Protein AF-A0A6B9FD81-F1 (afdb_monomer_lite)

Organism: NCBI:txid1816183

Foldseek 3Di:
DDDPPPPDPVVVCVVCVPCPCPVVVVVVVQVVCVVVVQWAQPDPVRDIDGDDPCLPPVCVPPVPPDPPDPLPPLPDDDDQADDPPPDDPSRVVVLVVVLFVVLCVQLVLAAQQPRDWDADPVGHTQWTWAFLQHVVNRGDSHLLRIGTHHPVVNVCLVQLQWAAAQQQAIDGDPDVVDPCRVVSVVRGRPHTSGGPDPSSHNHNVSRVVSCVVSVD

Structure (mmCIF, N/CA/C/O backbone):
data_AF-A0A6B9FD81-F1
#
_entry.id   AF-A0A6B9FD81-F1
#
loop_
_atom_site.group_PDB
_atom_site.id
_atom_site.type_symbol
_atom_site.label_atom_id
_atom_site.label_alt_id
_atom_site.label_comp_id
_atom_site.label_asym_id
_atom_site.label_entity_id
_atom_site.label_seq_id
_atom_site.pdbx_PDB_ins_code
_atom_site.Cartn_x
_atom_site.Cartn_y
_atom_site.Cartn_z
_atom_site.occupancy
_atom_site.B_iso_or_equiv
_atom_site.auth_seq_id
_atom_site.auth_comp_id
_atom_site.auth_asym_id
_atom_site.auth_atom_id
_atom_site.pdbx_PDB_model_num
ATOM 1 N N . MET A 1 1 ? -3.074 34.957 8.161 1.00 33.97 1 MET A N 1
ATOM 2 C CA . MET A 1 1 ? -4.326 35.666 7.815 1.00 33.97 1 MET A CA 1
ATOM 3 C C . MET A 1 1 ? -5.159 34.705 7.006 1.00 33.97 1 MET A C 1
ATOM 5 O O . MET A 1 1 ? -4.893 34.501 5.831 1.00 33.97 1 MET A O 1
ATOM 9 N N . GLU A 1 2 ? -6.051 34.024 7.704 1.00 31.08 2 GLU A N 1
ATOM 10 C CA . GLU A 1 2 ? -6.829 32.898 7.212 1.00 31.08 2 GLU A CA 1
ATOM 11 C C . GLU A 1 2 ? -8.032 33.420 6.421 1.00 31.08 2 GLU A C 1
ATOM 13 O O . GLU A 1 2 ? -8.792 34.263 6.900 1.00 31.08 2 GLU A O 1
ATOM 18 N N . ALA A 1 3 ? -8.160 32.979 5.172 1.00 29.36 3 ALA A N 1
ATOM 19 C CA . ALA A 1 3 ? -9.265 33.347 4.306 1.00 29.36 3 ALA A CA 1
ATOM 20 C C . ALA A 1 3 ? -10.496 32.521 4.696 1.00 29.36 3 ALA A C 1
ATOM 22 O O . ALA A 1 3 ? -10.727 31.440 4.159 1.00 29.36 3 ALA A O 1
ATOM 23 N N . ALA A 1 4 ? -11.304 33.042 5.620 1.00 32.88 4 ALA A N 1
ATOM 24 C CA . ALA A 1 4 ? -12.666 32.566 5.807 1.00 32.88 4 ALA A CA 1
ATOM 25 C C . ALA A 1 4 ? -13.412 32.756 4.478 1.00 32.88 4 ALA A C 1
ATOM 27 O O . ALA A 1 4 ? -13.691 33.884 4.058 1.00 32.88 4 ALA A O 1
ATOM 28 N N . ALA A 1 5 ? -13.696 31.655 3.780 1.00 37.19 5 ALA A N 1
ATOM 29 C CA . ALA A 1 5 ? -14.548 31.658 2.604 1.00 37.19 5 ALA A CA 1
ATOM 30 C C . ALA A 1 5 ? -15.961 32.055 3.049 1.00 37.19 5 ALA A C 1
ATOM 32 O O . ALA A 1 5 ? -16.783 31.216 3.407 1.00 37.19 5 ALA A O 1
ATOM 33 N N . ALA A 1 6 ? -16.219 33.363 3.071 1.00 37.75 6 ALA A N 1
ATOM 34 C CA . ALA A 1 6 ? -17.508 33.929 3.407 1.00 37.75 6 ALA A CA 1
ATOM 35 C C . ALA A 1 6 ? -18.551 33.356 2.445 1.00 37.75 6 ALA A C 1
ATOM 37 O O . ALA A 1 6 ? -18.602 33.696 1.256 1.00 37.75 6 ALA A O 1
ATOM 38 N N . PHE A 1 7 ? -19.377 32.460 2.974 1.00 47.56 7 PHE A N 1
ATOM 39 C CA . PHE A 1 7 ? -20.537 31.876 2.323 1.00 47.56 7 PHE A CA 1
ATOM 40 C C . PHE A 1 7 ? -21.593 32.981 2.166 1.00 47.56 7 PHE A C 1
ATOM 42 O O . PHE A 1 7 ? -22.568 33.064 2.903 1.00 47.56 7 PHE A O 1
ATOM 49 N N . SER A 1 8 ? -21.335 33.939 1.270 1.00 50.66 8 SER A N 1
ATOM 50 C CA . SER A 1 8 ? -22.167 35.130 1.142 1.00 50.66 8 SER A CA 1
ATOM 51 C C . SER A 1 8 ? -23.509 34.744 0.540 1.00 50.66 8 SER A C 1
ATOM 53 O O . SER A 1 8 ? -23.607 34.311 -0.609 1.00 50.66 8 SER A O 1
ATOM 55 N N . GLU A 1 9 ? -24.550 34.962 1.329 1.00 51.44 9 GLU A N 1
ATOM 56 C CA . GLU A 1 9 ? -25.963 34.743 1.040 1.00 51.44 9 GLU A CA 1
ATOM 57 C C . GLU A 1 9 ? -26.404 35.278 -0.341 1.00 51.44 9 GLU A C 1
ATOM 59 O O . GLU A 1 9 ? -27.219 34.661 -1.034 1.00 51.44 9 GLU A O 1
ATOM 64 N N . LYS A 1 10 ? -25.782 36.376 -0.792 1.00 51.56 10 LYS A N 1
ATOM 65 C CA . LYS A 1 10 ? -25.997 36.988 -2.113 1.00 51.56 10 LYS A CA 1
ATOM 66 C C . LYS A 1 10 ? -25.519 36.120 -3.281 1.00 51.56 10 LYS A C 1
ATOM 68 O O . LYS A 1 10 ? -26.128 36.161 -4.345 1.00 51.56 10 LYS A O 1
ATOM 73 N N . ARG A 1 11 ? -24.451 35.337 -3.100 1.00 57.50 11 ARG A N 1
ATOM 74 C CA . ARG A 1 11 ? -23.826 34.510 -4.151 1.00 57.50 11 ARG A CA 1
ATOM 75 C C . ARG A 1 11 ? -24.624 33.237 -4.445 1.00 57.50 11 ARG A C 1
ATOM 77 O O . ARG A 1 11 ? -24.591 32.744 -5.566 1.00 57.50 11 ARG A O 1
ATOM 84 N N . LEU A 1 12 ? -25.335 32.703 -3.452 1.00 53.47 12 LEU A N 1
ATOM 85 C CA . LEU A 1 12 ? -26.183 31.515 -3.617 1.00 53.47 12 LEU A CA 1
ATOM 86 C C . LEU A 1 12 ? -27.551 31.865 -4.195 1.00 53.47 12 LEU A C 1
ATOM 88 O O . LEU A 1 12 ? -28.017 31.168 -5.090 1.00 53.47 12 LEU A O 1
ATOM 92 N N . ALA A 1 13 ? -28.143 32.978 -3.750 1.00 55.94 13 ALA A N 1
ATOM 93 C CA . ALA A 1 13 ? -29.398 33.479 -4.306 1.00 55.94 13 ALA A CA 1
ATOM 94 C C . ALA A 1 13 ? -29.260 33.883 -5.785 1.00 55.94 13 ALA A C 1
ATOM 96 O O . ALA A 1 13 ? -30.177 33.665 -6.567 1.00 55.94 13 ALA A O 1
ATOM 97 N N . SER A 1 14 ? -28.101 34.418 -6.197 1.00 58.47 14 SER A N 1
ATOM 98 C CA . SER A 1 14 ? -27.855 34.757 -7.604 1.00 58.47 14 SER A CA 1
ATOM 99 C C . SER A 1 14 ? -27.603 33.537 -8.493 1.00 58.47 14 SER A C 1
ATOM 101 O O . SER A 1 14 ? -27.945 33.563 -9.671 1.00 58.47 14 SER A O 1
ATOM 103 N N . LYS A 1 15 ? -26.998 32.475 -7.947 1.00 56.38 15 LYS A N 1
ATOM 104 C CA . LYS A 1 15 ? -26.640 31.270 -8.707 1.00 56.38 15 LYS A CA 1
ATOM 105 C C . LYS A 1 15 ? -27.805 30.279 -8.833 1.00 56.38 15 LYS A C 1
ATOM 107 O O . LYS A 1 15 ? -27.831 29.521 -9.796 1.00 56.38 15 LYS A O 1
ATOM 112 N N . PHE A 1 16 ? -28.762 30.306 -7.901 1.00 57.94 16 PHE A N 1
ATOM 113 C CA . PHE A 1 16 ? -29.932 29.418 -7.885 1.00 57.94 16 PHE A CA 1
ATOM 114 C C . PHE A 1 16 ? -31.217 30.178 -7.491 1.00 57.94 16 PHE A C 1
ATOM 116 O O . PHE A 1 16 ? -31.756 29.954 -6.407 1.00 57.94 16 PHE A O 1
ATOM 123 N N . PRO A 1 17 ? -31.707 31.086 -8.355 1.00 56.19 17 PRO A N 1
ATOM 124 C CA . PRO A 1 17 ? -32.789 32.023 -8.031 1.00 56.19 17 PRO A CA 1
ATOM 125 C C . PRO A 1 17 ? -34.166 31.371 -7.829 1.00 56.19 17 PRO A C 1
ATOM 127 O O . PRO A 1 17 ? -35.028 31.971 -7.200 1.00 56.19 17 PRO A O 1
ATOM 130 N N . GLU A 1 18 ? -34.379 30.151 -8.328 1.00 52.94 18 GLU A N 1
ATOM 131 C CA . GLU A 1 18 ? -35.649 29.414 -8.195 1.00 52.94 18 GLU A CA 1
ATOM 132 C C . GLU A 1 18 ? -35.707 28.523 -6.944 1.00 52.94 18 GLU A C 1
ATOM 134 O O . GLU A 1 18 ? -36.723 27.890 -6.663 1.00 52.94 18 GLU A O 1
ATOM 139 N N . ASN A 1 19 ? -34.611 28.432 -6.186 1.00 56.69 19 ASN A N 1
ATOM 140 C CA . ASN A 1 19 ? -34.482 27.456 -5.111 1.00 56.69 19 ASN A CA 1
ATOM 141 C C . ASN A 1 19 ? -34.726 28.083 -3.731 1.00 56.69 19 ASN A C 1
ATOM 143 O O . ASN A 1 19 ? -33.847 28.108 -2.866 1.00 56.69 19 ASN A O 1
ATOM 147 N N . ASP A 1 20 ? -35.956 28.554 -3.515 1.00 55.19 20 ASP A N 1
ATOM 148 C CA . ASP A 1 20 ? -36.413 29.165 -2.254 1.00 55.19 20 ASP A CA 1
ATOM 149 C C . ASP A 1 20 ? -36.480 28.162 -1.078 1.00 55.19 20 ASP A C 1
ATOM 151 O O . ASP A 1 20 ? -36.684 28.521 0.084 1.00 55.19 20 ASP A O 1
ATOM 155 N N . HIS A 1 21 ? -36.277 26.869 -1.355 1.00 59.22 21 HIS A N 1
ATOM 156 C CA . HIS A 1 21 ? -36.471 25.786 -0.393 1.00 59.22 21 HIS A CA 1
ATOM 157 C C . HIS A 1 21 ? -35.185 25.246 0.238 1.00 59.22 21 HIS A C 1
ATOM 159 O O . HIS A 1 21 ? -35.275 24.536 1.242 1.00 59.22 21 HIS A O 1
ATOM 165 N N . VAL A 1 22 ? -33.992 25.571 -0.281 1.00 56.09 22 VAL A N 1
ATOM 166 C CA . VAL A 1 22 ? -32.730 25.061 0.301 1.00 56.09 22 VAL A CA 1
ATOM 167 C C . VAL A 1 22 ? -32.547 25.577 1.718 1.00 56.09 22 VAL A C 1
ATOM 169 O O . VAL A 1 22 ? -32.280 24.795 2.625 1.00 56.09 22 VAL A O 1
ATOM 172 N N . ARG A 1 23 ? -32.754 26.882 1.936 1.00 58.31 23 ARG A N 1
ATOM 173 C CA . ARG A 1 23 ? -32.640 27.476 3.276 1.00 58.31 23 ARG A CA 1
ATOM 174 C C . ARG A 1 23 ? -33.671 26.904 4.231 1.00 58.31 23 ARG A C 1
ATOM 176 O O . ARG A 1 23 ? -33.323 26.576 5.358 1.00 58.31 23 ARG A O 1
ATOM 183 N N . ALA A 1 24 ? -34.914 26.747 3.777 1.00 59.09 24 ALA A N 1
ATOM 184 C CA . ALA A 1 24 ? -35.975 26.166 4.589 1.00 59.09 24 ALA A CA 1
ATOM 185 C C . ALA A 1 24 ? -35.644 24.722 4.994 1.00 59.09 24 ALA A C 1
ATOM 187 O O . ALA A 1 24 ? -35.786 24.377 6.164 1.00 59.09 24 ALA A O 1
ATOM 188 N N . LYS A 1 25 ? -35.130 23.904 4.065 1.00 62.78 25 LYS A N 1
ATOM 189 C CA . LYS A 1 25 ? -34.714 22.523 4.346 1.00 62.78 25 LYS A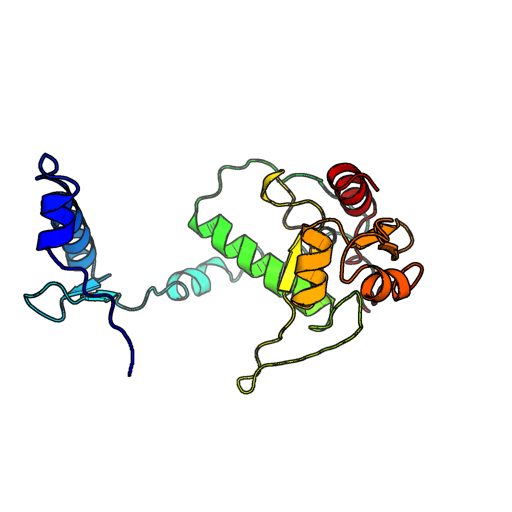 CA 1
ATOM 190 C C . LYS A 1 25 ? -33.502 22.452 5.267 1.00 62.78 25 LYS A C 1
ATOM 192 O O . LYS A 1 25 ? -33.553 21.712 6.238 1.00 62.78 25 LYS A O 1
ATOM 197 N N . ILE A 1 26 ? -32.450 23.234 5.014 1.00 69.31 26 ILE A N 1
ATOM 198 C CA . ILE A 1 26 ? -31.264 23.274 5.886 1.00 69.31 26 ILE A CA 1
ATOM 199 C C . ILE A 1 26 ? -31.670 23.713 7.294 1.00 69.31 26 ILE A C 1
ATOM 201 O O . ILE A 1 26 ? -31.313 23.056 8.266 1.00 69.31 26 ILE A O 1
ATOM 205 N N . ARG A 1 27 ? -32.490 24.764 7.413 1.00 68.00 27 ARG A N 1
ATOM 206 C CA . ARG A 1 27 ? -33.000 25.243 8.702 1.00 68.00 27 ARG A CA 1
ATOM 207 C C . ARG A 1 27 ? -33.846 24.186 9.406 1.00 68.00 27 ARG A C 1
ATOM 209 O O . ARG A 1 27 ? -33.678 23.980 10.599 1.00 68.00 27 ARG A O 1
ATOM 216 N N . GLN A 1 28 ? -34.720 23.497 8.674 1.00 67.00 28 GLN A N 1
ATOM 217 C CA . GLN A 1 28 ? -35.546 22.423 9.220 1.00 67.00 28 GLN A CA 1
ATOM 218 C C . GLN A 1 28 ? -34.696 21.239 9.700 1.00 67.00 28 GLN A C 1
ATOM 220 O O . GLN A 1 28 ? -34.978 20.681 10.757 1.00 67.00 28 GLN A O 1
ATOM 225 N N . THR A 1 29 ? -33.652 20.869 8.958 1.00 70.38 29 THR A N 1
ATOM 226 C CA . THR A 1 29 ? -32.723 19.804 9.351 1.00 70.38 29 THR A CA 1
ATOM 227 C C . THR A 1 29 ? -31.926 20.198 10.588 1.00 70.38 29 THR A C 1
ATOM 229 O O . THR A 1 29 ? -31.933 19.449 11.557 1.00 70.38 29 THR A O 1
ATOM 232 N N . LEU A 1 30 ? -31.313 21.385 10.611 1.00 73.94 30 LEU A N 1
ATOM 233 C CA . LEU A 1 30 ? -30.551 21.856 11.772 1.00 73.94 30 LEU A CA 1
ATOM 234 C C . LEU A 1 30 ? -31.440 22.011 13.018 1.00 73.94 30 LEU A C 1
ATOM 236 O O . LEU A 1 30 ? -31.007 21.693 14.119 1.00 73.94 30 LEU A O 1
ATOM 240 N N . GLN A 1 31 ? -32.703 22.423 12.852 1.00 70.56 31 GLN A N 1
ATOM 241 C CA . GLN A 1 31 ? -33.665 22.473 13.955 1.00 70.56 31 GLN A CA 1
ATOM 242 C C . GLN A 1 31 ? -33.956 21.074 14.517 1.00 70.56 31 GLN A C 1
ATOM 244 O O . GLN A 1 31 ? -33.932 20.902 15.728 1.00 70.56 31 GLN A 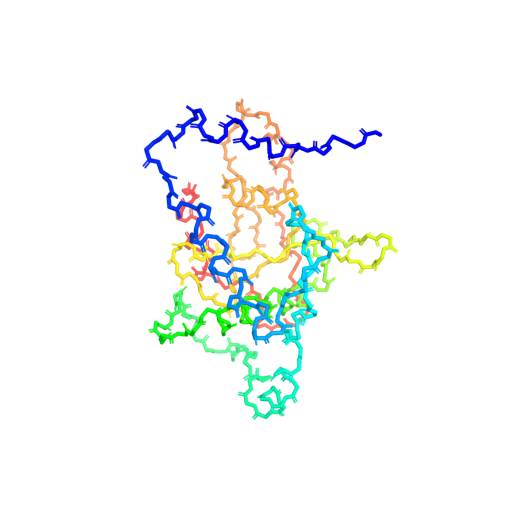O 1
ATOM 249 N N . ARG A 1 32 ? -34.152 20.062 13.659 1.00 74.19 32 ARG A N 1
ATOM 250 C CA . ARG A 1 32 ? -34.335 18.669 14.110 1.00 74.19 32 ARG A CA 1
ATOM 251 C C . ARG A 1 32 ? -33.109 18.123 14.840 1.00 74.19 32 ARG A C 1
ATOM 253 O O . ARG A 1 32 ? -33.276 17.384 15.801 1.00 74.19 32 ARG A O 1
ATOM 260 N N . LEU A 1 33 ? -31.903 18.461 14.382 1.00 76.38 33 LEU A N 1
ATOM 261 C CA . LEU A 1 33 ? -30.657 18.049 15.040 1.00 76.38 33 LEU A CA 1
ATOM 262 C C . LEU A 1 33 ? -30.507 18.714 16.414 1.00 76.38 33 LEU A C 1
ATOM 264 O O . LEU A 1 33 ? -30.135 18.055 17.379 1.00 76.38 33 LEU A O 1
ATOM 268 N N . ARG A 1 34 ? -30.895 19.988 16.535 1.00 76.38 34 ARG A N 1
ATOM 269 C CA . ARG A 1 34 ? -30.944 20.697 17.819 1.00 76.38 34 ARG A CA 1
ATOM 270 C C . ARG A 1 34 ? -31.976 20.110 18.776 1.00 76.38 34 ARG A C 1
ATOM 272 O O . ARG A 1 34 ? -31.678 19.923 19.949 1.00 76.38 34 ARG A O 1
ATOM 279 N N . ASP A 1 35 ? -33.174 19.790 18.289 1.00 74.50 35 ASP A N 1
ATOM 280 C CA . ASP A 1 35 ? -34.223 19.171 19.111 1.00 74.50 35 ASP A CA 1
ATOM 281 C C . ASP A 1 35 ? -33.789 17.781 19.630 1.00 74.50 35 ASP A C 1
ATOM 283 O O . ASP A 1 35 ? -34.251 17.339 20.679 1.00 74.50 35 ASP A O 1
ATOM 287 N N . ARG A 1 36 ? -32.869 17.116 18.914 1.00 73.12 36 ARG A N 1
ATOM 288 C CA . ARG A 1 36 ? -32.205 15.862 19.310 1.00 73.12 36 ARG A CA 1
ATOM 289 C C . ARG A 1 36 ? -30.954 16.065 20.178 1.00 73.12 36 ARG A C 1
ATOM 291 O O . ARG A 1 36 ? -30.373 15.081 20.614 1.00 73.12 36 ARG A O 1
ATOM 298 N N . GLY A 1 37 ? -30.542 17.308 20.439 1.00 74.31 37 GLY A N 1
ATOM 299 C CA . GLY A 1 37 ? -29.363 17.642 21.247 1.00 74.31 37 GLY A CA 1
ATOM 300 C C . GLY A 1 37 ? -28.011 17.466 20.544 1.00 74.31 37 GLY A C 1
ATOM 301 O O . GLY A 1 37 ? -26.979 17.683 21.169 1.00 74.31 37 GLY A O 1
ATOM 302 N N . GLU A 1 38 ? -28.000 17.121 19.255 1.00 74.12 38 GLU A N 1
ATOM 303 C CA . GLU A 1 38 ? -26.784 16.833 18.471 1.00 74.12 38 GLU A CA 1
ATOM 304 C C . GLU A 1 38 ? -26.068 18.107 18.002 1.00 74.12 38 GLU A C 1
ATOM 306 O O . GLU A 1 38 ? -24.901 18.086 17.618 1.00 74.12 38 GLU A O 1
ATOM 311 N N . VAL A 1 39 ? -26.774 19.239 18.001 1.00 76.94 39 VAL A N 1
ATOM 312 C CA . VAL A 1 39 ? -26.242 20.526 17.557 1.00 76.94 39 VAL A CA 1
ATOM 313 C C . VAL A 1 39 ? -26.745 21.649 18.459 1.00 76.94 39 VAL A C 1
ATOM 315 O O . VAL A 1 39 ? -27.951 21.821 18.632 1.00 76.94 39 VAL A O 1
ATOM 318 N N . ASP A 1 40 ? -25.828 22.482 18.939 1.00 76.62 40 ASP A N 1
ATOM 319 C CA . ASP A 1 40 ? -26.118 23.741 19.616 1.00 76.62 40 ASP A CA 1
ATOM 320 C C . ASP A 1 40 ? -25.961 24.919 18.657 1.00 76.62 40 ASP A C 1
ATOM 322 O O . ASP A 1 40 ? -24.928 25.087 18.013 1.00 76.62 40 ASP A O 1
ATOM 326 N N . PHE A 1 41 ? -26.953 25.804 18.595 1.00 76.69 41 PHE A N 1
ATOM 327 C CA . PHE A 1 41 ? -26.791 27.079 17.897 1.00 76.69 41 PHE A CA 1
ATOM 328 C C . PHE A 1 41 ? -26.041 28.063 18.790 1.00 76.69 41 PHE A C 1
ATOM 330 O O . PHE A 1 41 ? -26.488 28.375 19.893 1.00 76.69 41 PHE A O 1
ATOM 337 N N . LEU A 1 42 ? -24.907 28.549 18.295 1.00 73.50 42 LEU A N 1
ATOM 338 C CA . LEU A 1 42 ? -24.040 29.479 19.010 1.00 73.50 42 LEU A CA 1
ATOM 339 C C . LEU A 1 42 ? -24.501 30.930 18.841 1.00 73.50 42 LEU A C 1
ATOM 341 O O . LEU A 1 42 ? -24.261 31.748 19.726 1.00 73.50 42 LEU A O 1
ATOM 345 N N . ASP A 1 43 ? -25.168 31.252 17.728 1.00 67.81 43 ASP A N 1
ATOM 346 C CA . ASP A 1 43 ? -25.699 32.587 17.464 1.00 67.81 43 ASP A CA 1
ATOM 347 C C . ASP A 1 43 ? -26.938 32.589 16.546 1.00 67.81 43 ASP A C 1
ATOM 349 O O . ASP A 1 43 ? -27.380 31.567 16.016 1.00 67.81 43 ASP A O 1
ATOM 353 N N . GLU A 1 44 ? -27.512 33.779 16.365 1.00 63.94 44 GLU A N 1
ATOM 354 C CA . GLU A 1 44 ? -28.650 34.043 15.476 1.00 63.94 44 GLU A CA 1
ATOM 355 C C . GLU A 1 44 ? -28.271 34.155 13.985 1.00 63.94 44 GLU A C 1
ATOM 357 O O . GLU A 1 44 ? -29.155 34.179 13.126 1.00 63.94 44 GLU A O 1
ATOM 362 N N . ASN A 1 45 ? -26.970 34.165 13.666 1.00 60.91 45 ASN A N 1
ATOM 363 C CA . ASN A 1 45 ? -26.432 34.243 12.303 1.00 60.91 45 ASN A CA 1
ATOM 364 C C . ASN A 1 45 ? -26.214 32.859 11.668 1.00 60.91 45 ASN A C 1
ATOM 366 O O . ASN A 1 45 ? -25.868 32.768 10.488 1.00 60.91 45 ASN A O 1
ATOM 370 N N . GLY A 1 46 ? -26.451 31.785 12.425 1.00 60.69 46 GLY A N 1
ATOM 371 C CA . GLY A 1 46 ? -26.370 30.408 11.949 1.00 60.69 46 GLY A CA 1
ATOM 372 C C . GLY A 1 46 ? -25.043 29.716 12.249 1.00 60.69 46 GLY A C 1
ATOM 373 O O . GLY A 1 46 ? -24.776 28.679 11.644 1.00 60.69 46 GLY A O 1
ATOM 374 N N . ALA A 1 47 ? -24.225 30.240 13.166 1.00 68.19 47 ALA A N 1
ATOM 375 C CA . ALA A 1 47 ? -23.120 29.477 13.728 1.00 68.19 47 ALA A CA 1
ATOM 376 C C . ALA A 1 47 ? -23.670 28.390 14.659 1.00 68.19 47 ALA A C 1
ATOM 378 O O . ALA A 1 47 ? -24.540 28.643 15.496 1.00 68.19 47 ALA A O 1
ATOM 379 N N . TYR A 1 48 ? -23.160 27.172 14.523 1.00 73.88 48 TYR A N 1
ATOM 380 C CA . TYR A 1 48 ? -23.559 26.045 15.351 1.00 73.88 48 TYR A CA 1
ATOM 381 C C . TYR A 1 48 ? -22.347 25.214 15.764 1.00 73.88 48 TYR A C 1
ATOM 383 O O . TYR A 1 48 ? -21.339 25.167 15.059 1.00 73.88 48 TYR A O 1
ATOM 391 N N . ARG A 1 49 ? -22.447 24.578 16.928 1.00 72.88 49 ARG A N 1
ATOM 392 C CA . ARG A 1 49 ? -21.526 23.565 17.427 1.00 72.88 49 ARG A CA 1
ATOM 393 C C . ARG A 1 49 ? -22.221 22.225 17.302 1.00 72.88 49 ARG A C 1
ATOM 395 O O . ARG A 1 49 ? -23.355 22.086 17.737 1.00 72.88 49 ARG A O 1
ATOM 402 N N . ILE A 1 50 ? -21.549 21.254 16.709 1.00 76.19 50 ILE A N 1
ATOM 403 C CA . ILE A 1 50 ? -21.988 19.865 16.799 1.00 76.19 50 ILE A CA 1
ATOM 404 C C . ILE A 1 50 ? -21.577 19.410 18.197 1.00 76.19 50 ILE A C 1
ATOM 406 O O . ILE A 1 50 ? -20.389 19.464 18.523 1.00 76.19 50 ILE A O 1
ATOM 410 N N . ASN A 1 51 ? -22.559 19.104 19.040 1.00 65.31 51 ASN A N 1
ATOM 411 C CA . ASN A 1 51 ? -22.291 18.566 20.368 1.00 65.31 51 ASN A CA 1
ATOM 412 C C . ASN A 1 51 ? -21.749 17.167 20.175 1.00 65.31 51 ASN A C 1
ATOM 414 O O . ASN A 1 51 ? -22.280 16.469 19.311 1.00 65.31 51 ASN A O 1
ATOM 418 N N . ASP A 1 52 ? -20.685 16.849 20.923 1.00 55.19 52 ASP A N 1
ATOM 419 C CA . ASP A 1 52 ? -19.900 15.619 20.845 1.00 55.19 52 ASP A CA 1
ATOM 420 C C . ASP A 1 52 ? -20.686 14.526 20.135 1.00 55.19 52 ASP A C 1
ATOM 422 O O . ASP A 1 52 ? -21.660 13.988 20.668 1.00 55.19 52 ASP A O 1
ATOM 426 N N . LEU A 1 53 ? -20.302 14.256 18.882 1.00 50.34 53 LEU A N 1
ATOM 427 C CA . LEU A 1 53 ? -20.648 12.984 18.289 1.00 50.34 53 LEU A CA 1
ATOM 428 C C . LEU A 1 53 ? -19.962 11.982 19.207 1.00 50.34 53 LEU A C 1
ATOM 430 O O . LEU A 1 53 ? -18.774 11.705 19.054 1.00 50.34 53 LEU A O 1
ATOM 434 N N . ASP A 1 54 ? -20.705 11.504 20.196 1.00 45.44 54 ASP A N 1
ATOM 435 C CA . ASP A 1 54 ? -20.392 10.344 21.004 1.00 45.44 54 ASP A CA 1
ATOM 436 C C . ASP A 1 54 ? -20.429 9.138 20.048 1.00 45.44 54 ASP A C 1
ATOM 438 O O . ASP A 1 54 ? -21.242 8.229 20.169 1.00 45.44 54 ASP A O 1
ATOM 442 N N . LEU A 1 55 ? -19.533 9.130 19.051 1.00 47.44 55 LEU A N 1
ATOM 443 C CA . LEU A 1 55 ? -19.211 7.953 18.257 1.00 47.44 55 LEU A CA 1
ATOM 444 C C . LEU A 1 55 ? -18.720 6.839 19.186 1.00 47.44 55 LEU A C 1
ATOM 446 O O . LEU A 1 55 ? -18.830 5.680 18.819 1.00 47.44 55 LEU A O 1
ATOM 450 N N . ASN A 1 56 ? -18.257 7.180 20.397 1.00 45.34 56 ASN A N 1
ATOM 451 C CA . ASN A 1 56 ? -17.665 6.248 21.347 1.00 45.34 56 ASN A CA 1
ATOM 452 C C . ASN A 1 56 ? -18.624 5.742 22.442 1.00 45.34 56 ASN A C 1
ATOM 454 O O . ASN A 1 56 ? -18.386 4.666 22.982 1.00 45.34 56 ASN A O 1
ATOM 458 N N . ALA A 1 57 ? -19.732 6.424 22.765 1.00 44.41 57 ALA A N 1
ATOM 459 C CA . ALA A 1 57 ? -20.573 6.006 23.901 1.00 44.41 57 ALA A CA 1
ATOM 460 C C . ALA A 1 57 ? -21.526 4.828 23.602 1.00 44.41 57 ALA A C 1
ATOM 462 O O . ALA A 1 57 ? -22.021 4.181 24.534 1.00 44.41 57 ALA A O 1
ATOM 463 N N . GLU A 1 58 ? -21.774 4.524 22.324 1.00 42.38 58 GLU A N 1
ATOM 464 C CA . GLU A 1 58 ? -22.454 3.289 21.903 1.00 42.38 58 GLU A CA 1
ATOM 465 C C . GLU A 1 58 ? -21.464 2.151 21.592 1.00 42.38 58 GLU A C 1
ATOM 467 O O . GLU A 1 58 ? -21.844 0.984 21.683 1.00 42.38 58 GLU A O 1
ATOM 472 N N . LEU A 1 59 ? -20.182 2.454 21.334 1.00 46.81 59 LEU A N 1
ATOM 473 C CA . LEU A 1 59 ? -19.158 1.441 21.053 1.00 46.81 59 LEU A CA 1
ATOM 474 C C . LEU A 1 59 ? -18.805 0.618 22.299 1.00 46.81 59 LEU A C 1
ATOM 476 O O . LEU A 1 59 ? -18.656 -0.593 22.185 1.00 46.81 59 LEU A O 1
ATOM 480 N N . ASP A 1 60 ? -18.774 1.196 23.502 1.00 41.50 60 ASP A N 1
ATOM 481 C CA . ASP A 1 60 ? -18.323 0.472 24.706 1.00 41.50 60 ASP A CA 1
ATOM 482 C C . ASP A 1 60 ? -19.282 -0.626 25.211 1.00 41.50 60 ASP A C 1
ATOM 484 O O . ASP A 1 60 ? -18.876 -1.470 26.011 1.00 41.50 60 ASP A O 1
ATOM 488 N N . ARG A 1 61 ? -20.556 -0.646 24.783 1.00 43.75 61 ARG A N 1
ATOM 489 C CA . ARG A 1 61 ? -21.542 -1.634 25.280 1.00 43.75 61 ARG A CA 1
ATOM 490 C C . ARG A 1 61 ? -21.832 -2.791 24.333 1.00 43.75 61 ARG A C 1
ATOM 492 O O . ARG A 1 61 ? -22.336 -3.807 24.800 1.00 43.75 61 ARG A O 1
ATOM 499 N N . GLU A 1 62 ? -21.506 -2.669 23.049 1.00 40.31 62 GLU A N 1
ATOM 500 C CA . GLU A 1 62 ? -21.675 -3.761 22.075 1.00 40.31 62 GLU A CA 1
ATOM 501 C C . GLU A 1 62 ? -20.336 -4.341 21.577 1.00 40.31 62 GLU A C 1
ATOM 503 O O . GLU A 1 62 ? -20.321 -5.446 21.041 1.00 40.31 62 GLU A O 1
ATOM 508 N N . SER A 1 63 ? -19.198 -3.671 21.816 1.00 42.16 63 SER A N 1
ATOM 509 C CA . SER A 1 63 ? -17.865 -4.157 21.407 1.00 42.16 63 SER A CA 1
ATOM 510 C C . SER A 1 63 ? -17.173 -5.083 22.419 1.00 42.16 63 SER A C 1
ATOM 512 O O . SER A 1 63 ? -16.038 -5.512 22.189 1.00 42.16 63 SER A O 1
ATOM 514 N N . SER A 1 64 ? -17.823 -5.434 23.535 1.00 44.78 64 SER A N 1
ATOM 515 C CA . SER A 1 64 ? -17.178 -6.262 24.559 1.00 44.78 64 SER A CA 1
ATOM 516 C C . SER A 1 64 ? -17.256 -7.771 24.324 1.00 44.78 64 SER A C 1
ATOM 518 O O . SER A 1 64 ? -16.483 -8.470 24.967 1.00 44.78 64 SER A O 1
ATOM 520 N N . GLU A 1 65 ? -18.116 -8.307 23.442 1.00 39.19 65 GLU A N 1
ATOM 521 C CA . GLU A 1 65 ? -18.268 -9.778 23.348 1.00 39.19 65 GLU A CA 1
ATOM 522 C C . GLU A 1 65 ? -18.524 -10.402 21.954 1.00 39.19 65 GLU A C 1
ATOM 524 O O . GLU A 1 65 ? -18.724 -11.614 21.908 1.00 39.19 65 GLU A O 1
ATOM 529 N N . ALA A 1 66 ? -18.479 -9.686 20.814 1.00 39.69 66 ALA A N 1
ATOM 530 C CA . ALA A 1 66 ? -18.845 -10.329 19.530 1.00 39.69 66 ALA A CA 1
ATOM 531 C C . ALA A 1 66 ? -17.968 -10.119 18.277 1.00 39.69 66 ALA A C 1
ATOM 533 O O . ALA A 1 66 ? -18.202 -10.851 17.322 1.00 39.69 66 ALA A O 1
ATOM 534 N N . ASP A 1 67 ? -16.972 -9.222 18.228 1.00 42.47 67 ASP A N 1
ATOM 535 C CA . ASP A 1 67 ? -16.248 -8.999 16.950 1.00 42.47 67 ASP A CA 1
ATOM 536 C C . ASP A 1 67 ? -14.771 -8.580 17.097 1.00 42.47 67 ASP A C 1
ATOM 538 O O . ASP A 1 67 ? -14.235 -7.832 16.293 1.00 42.47 67 ASP A O 1
ATOM 542 N N . LYS A 1 68 ? -14.079 -9.052 18.145 1.00 35.44 68 LYS A N 1
ATOM 543 C CA . LYS A 1 68 ? -12.617 -8.862 18.320 1.00 35.44 68 LYS A CA 1
ATOM 544 C C . LYS A 1 68 ? -11.783 -10.074 17.890 1.00 35.44 68 LYS A C 1
ATOM 546 O O . LYS A 1 68 ? -10.657 -10.252 18.339 1.00 35.44 68 LYS A O 1
ATOM 551 N N . SER A 1 69 ? -12.334 -10.956 17.063 1.00 38.22 69 SER A N 1
ATOM 552 C CA . SER A 1 69 ? -11.636 -12.164 16.612 1.00 38.22 69 SER A CA 1
ATOM 553 C C . SER A 1 69 ? -12.084 -12.541 15.207 1.00 38.22 69 SER A C 1
ATOM 555 O O . SER A 1 69 ? -12.822 -13.496 14.989 1.00 38.22 69 SER A O 1
ATOM 557 N N . ARG A 1 70 ? -11.618 -11.762 14.239 1.00 48.59 70 ARG A N 1
ATOM 558 C CA . ARG A 1 70 ? -11.438 -12.223 12.865 1.00 48.59 70 ARG A CA 1
ATOM 559 C C . ARG A 1 70 ? -10.061 -11.777 12.392 1.00 48.59 70 ARG A C 1
ATOM 561 O O . ARG A 1 70 ? -9.920 -11.120 11.372 1.00 48.59 70 ARG A O 1
ATOM 568 N N . THR A 1 71 ? -9.022 -12.161 13.134 1.00 46.31 71 THR A N 1
ATOM 569 C CA . THR A 1 71 ? -7.788 -12.508 12.430 1.00 46.31 71 THR A CA 1
ATOM 570 C C . THR A 1 71 ? -8.187 -13.601 11.434 1.00 46.31 71 THR A C 1
ATOM 572 O O . THR A 1 71 ? -8.798 -14.590 11.859 1.00 46.31 71 THR A O 1
ATOM 575 N N . PRO A 1 72 ? -7.993 -13.396 10.119 1.00 52.88 72 PRO A N 1
ATOM 576 C CA . PRO A 1 72 ? -8.305 -14.423 9.141 1.00 52.88 72 PRO A CA 1
ATOM 577 C C . PRO A 1 72 ? -7.596 -15.707 9.563 1.00 52.88 72 PRO A C 1
ATOM 579 O O . PRO A 1 72 ? -6.424 -15.665 9.939 1.00 52.88 72 PRO A O 1
ATOM 582 N N . ASP A 1 73 ? -8.306 -16.835 9.548 1.00 57.88 73 ASP A N 1
ATOM 583 C CA . ASP A 1 73 ? -7.634 -18.126 9.644 1.00 57.88 73 ASP A CA 1
ATOM 584 C C . ASP A 1 73 ? -6.624 -18.168 8.482 1.00 57.88 73 ASP A C 1
ATOM 586 O O . ASP A 1 73 ? -7.057 -18.014 7.331 1.00 57.88 73 ASP A O 1
ATOM 590 N N . PRO A 1 74 ? -5.309 -18.293 8.745 1.00 56.59 74 PRO A N 1
ATOM 591 C CA . PRO A 1 74 ? -4.295 -18.258 7.695 1.00 56.59 74 PRO A CA 1
ATOM 592 C C . PRO A 1 74 ? -4.537 -19.328 6.622 1.00 56.59 74 PRO A C 1
ATOM 594 O O . PRO A 1 74 ? -4.166 -19.116 5.470 1.00 56.59 74 PRO A O 1
ATOM 597 N N . ASP A 1 75 ? -5.228 -20.420 6.971 1.00 56.22 75 ASP A N 1
ATOM 598 C CA . ASP A 1 75 ? -5.566 -21.518 6.063 1.00 56.22 75 ASP A CA 1
ATOM 599 C C . ASP A 1 75 ? -6.925 -21.334 5.347 1.00 56.22 75 ASP A C 1
ATOM 601 O O . ASP A 1 75 ? -7.317 -22.170 4.528 1.00 56.22 75 ASP A O 1
ATOM 605 N N . SER A 1 76 ? -7.673 -20.259 5.627 1.00 71.56 76 SER A N 1
ATOM 606 C CA . SER A 1 76 ? -8.947 -19.971 4.950 1.00 71.56 76 SER A CA 1
ATOM 607 C C . SER A 1 76 ? -8.740 -19.306 3.587 1.00 71.56 76 SER A C 1
ATOM 609 O O . SER A 1 76 ? -7.965 -18.359 3.464 1.00 71.56 76 SER A O 1
ATOM 611 N N . GLU A 1 77 ? -9.472 -19.747 2.558 1.00 70.50 77 GLU A N 1
ATOM 612 C CA . GLU A 1 77 ? -9.449 -19.081 1.249 1.00 70.50 77 GLU A CA 1
ATOM 613 C C . GLU A 1 77 ? -9.992 -17.642 1.374 1.00 70.50 77 GLU A C 1
ATOM 615 O O . GLU A 1 77 ? -11.106 -17.455 1.878 1.00 70.50 77 GLU A O 1
ATOM 620 N N . PRO A 1 78 ? -9.240 -16.610 0.944 1.00 72.56 78 PRO A N 1
ATOM 621 C CA . PRO A 1 78 ? -9.717 -15.236 1.000 1.00 72.56 78 PRO A CA 1
ATOM 622 C C . PRO A 1 78 ? -10.864 -15.016 0.020 1.00 72.56 78 PRO A C 1
ATOM 624 O O . PRO A 1 78 ? -10.823 -15.438 -1.137 1.00 72.56 78 PRO A O 1
ATOM 627 N N . GLN A 1 79 ? -11.877 -14.294 0.482 1.00 78.06 79 GLN A N 1
ATOM 628 C CA . GLN A 1 79 ? -12.958 -13.826 -0.371 1.00 78.06 79 GLN A CA 1
ATOM 629 C C . GLN A 1 79 ? -12.533 -12.521 -1.043 1.00 78.06 79 GLN A C 1
ATOM 631 O O . GLN A 1 79 ? -12.289 -11.532 -0.361 1.00 78.06 79 GLN A O 1
ATOM 636 N N . LEU A 1 80 ? -12.481 -12.497 -2.378 1.00 75.19 80 LEU A N 1
ATOM 637 C CA . LEU A 1 80 ? -12.098 -11.292 -3.123 1.00 75.19 80 LEU A CA 1
ATOM 638 C C . LEU A 1 80 ? -13.011 -10.098 -2.799 1.00 75.19 80 LEU A C 1
ATOM 640 O O . LEU A 1 80 ? -12.548 -8.965 -2.658 1.00 75.19 80 LEU A O 1
ATOM 644 N N . THR A 1 81 ? -14.309 -10.372 -2.674 1.00 76.44 81 THR A N 1
ATOM 645 C CA . THR A 1 81 ? -15.345 -9.376 -2.414 1.00 76.44 81 THR A CA 1
ATOM 646 C C . THR A 1 81 ? -16.061 -9.631 -1.102 1.00 76.44 81 THR A C 1
ATOM 648 O O . THR A 1 81 ? -16.216 -10.778 -0.690 1.00 76.44 81 THR A O 1
ATOM 651 N N . GLU A 1 82 ? -16.578 -8.571 -0.490 1.00 68.69 82 GLU A N 1
ATOM 652 C CA . GLU A 1 82 ? -17.424 -8.695 0.698 1.00 68.69 82 GLU A CA 1
ATOM 653 C C . GLU A 1 82 ? -18.758 -9.381 0.390 1.00 68.69 82 GLU A C 1
ATOM 655 O O . GLU A 1 82 ? -19.443 -9.022 -0.570 1.00 68.69 82 GLU A O 1
ATOM 660 N N . ASP A 1 83 ? -19.177 -10.305 1.256 1.00 59.19 83 ASP A N 1
ATOM 661 C CA . ASP A 1 83 ? -20.552 -10.798 1.261 1.00 59.19 83 ASP A CA 1
ATOM 662 C C . ASP A 1 83 ? -21.511 -9.622 1.560 1.00 59.19 83 ASP A C 1
ATOM 664 O O . ASP A 1 83 ? -21.431 -8.980 2.612 1.00 59.19 83 ASP A O 1
ATOM 668 N N . GLU A 1 84 ? -22.416 -9.316 0.616 1.00 49.16 84 GLU A N 1
ATOM 669 C CA . GLU A 1 84 ? -23.366 -8.185 0.635 1.00 49.16 84 GLU A CA 1
ATOM 670 C C . GLU A 1 84 ? -24.473 -8.307 1.711 1.00 49.16 84 GLU A C 1
ATOM 672 O O . GLU A 1 84 ? -25.656 -8.035 1.465 1.00 49.16 84 GLU A O 1
ATOM 677 N N . GLU A 1 85 ? -24.147 -8.689 2.943 1.00 50.38 85 GLU A N 1
ATOM 678 C CA . GLU A 1 85 ? -25.074 -8.463 4.044 1.00 50.38 85 GLU A CA 1
ATOM 679 C C . GLU A 1 85 ? -25.258 -6.946 4.211 1.00 50.38 85 GLU A C 1
ATOM 681 O O . GLU A 1 85 ? -24.309 -6.164 4.234 1.00 50.38 85 GLU A O 1
ATOM 686 N N . ARG A 1 86 ? -26.510 -6.475 4.227 1.00 51.38 86 ARG A N 1
ATOM 687 C CA . ARG A 1 86 ? -26.853 -5.042 4.265 1.00 51.38 86 ARG A CA 1
ATOM 688 C C . ARG A 1 86 ? -26.417 -4.398 5.583 1.00 51.38 86 ARG A C 1
ATOM 690 O O . ARG A 1 86 ? -27.227 -4.204 6.487 1.00 51.38 86 ARG A O 1
ATOM 697 N N . PHE A 1 87 ? -25.148 -4.030 5.687 1.00 57.31 87 PHE A N 1
ATOM 698 C CA . PHE A 1 87 ? -24.637 -3.254 6.808 1.00 57.31 87 PHE A CA 1
ATOM 699 C C . PHE A 1 87 ? -25.197 -1.827 6.770 1.00 57.31 87 PHE A C 1
ATOM 701 O O . PHE A 1 87 ? -25.338 -1.217 5.707 1.00 57.31 87 PHE A O 1
ATOM 708 N N . THR A 1 88 ? -25.514 -1.284 7.945 1.00 72.12 88 THR A N 1
ATOM 709 C CA . THR A 1 88 ? -25.811 0.144 8.112 1.00 72.12 88 THR A CA 1
ATOM 710 C C . THR A 1 88 ? -24.550 0.974 7.847 1.00 72.12 88 THR A C 1
ATOM 712 O O . THR A 1 88 ? -23.436 0.476 8.007 1.00 72.12 88 THR A O 1
ATOM 715 N N . GLU A 1 89 ? -24.694 2.253 7.473 1.00 72.62 89 GLU A N 1
ATOM 716 C CA . GLU A 1 89 ? -23.531 3.133 7.241 1.00 72.62 89 GLU A CA 1
ATOM 717 C C . GLU A 1 89 ? -22.593 3.205 8.455 1.00 72.62 89 GLU A C 1
ATOM 719 O O . GLU A 1 89 ? -21.379 3.230 8.288 1.00 72.62 89 GLU A O 1
ATOM 724 N N . THR A 1 90 ? -23.144 3.202 9.672 1.00 70.25 90 THR A N 1
ATOM 725 C CA . THR A 1 90 ? -22.357 3.212 10.913 1.00 70.25 90 THR A CA 1
ATOM 726 C C . THR A 1 90 ? -21.497 1.957 11.047 1.00 70.25 90 THR A C 1
ATOM 728 O O . THR A 1 90 ? -20.309 2.071 11.328 1.00 70.25 90 THR A O 1
ATOM 731 N N . ARG A 1 91 ? -22.059 0.768 10.777 1.00 70.94 91 ARG A N 1
ATOM 732 C CA . ARG A 1 91 ? -21.301 -0.493 10.826 1.00 70.94 91 ARG A CA 1
ATOM 733 C C . ARG A 1 91 ? -20.204 -0.550 9.767 1.00 70.94 91 ARG A C 1
ATOM 735 O O . ARG A 1 91 ? -19.131 -1.055 10.055 1.00 70.94 91 ARG A O 1
ATOM 742 N N . ARG A 1 92 ? -20.450 -0.009 8.569 1.00 73.69 92 ARG A N 1
ATOM 743 C CA . ARG A 1 92 ? -19.418 0.080 7.521 1.00 73.69 92 ARG A CA 1
ATOM 744 C C . ARG A 1 92 ? -18.249 0.965 7.947 1.00 73.69 92 ARG A C 1
ATOM 746 O O . ARG A 1 92 ? -17.112 0.551 7.817 1.00 73.69 92 ARG A O 1
ATOM 753 N N . ARG A 1 93 ? -18.526 2.147 8.511 1.00 73.38 93 ARG A N 1
ATOM 754 C CA . ARG A 1 93 ? -17.471 3.061 8.987 1.00 73.38 93 ARG A CA 1
ATOM 755 C C . ARG A 1 93 ? -16.634 2.460 10.119 1.00 73.38 93 ARG A C 1
ATOM 757 O O . ARG A 1 93 ? -15.432 2.688 10.143 1.00 73.38 93 ARG A O 1
ATOM 764 N N . ALA A 1 94 ? -17.262 1.724 11.038 1.00 76.62 94 ALA A N 1
ATOM 765 C CA . ALA A 1 94 ? -16.542 1.020 12.098 1.00 76.62 94 ALA A CA 1
ATOM 766 C C . ALA A 1 94 ? -15.594 -0.036 11.508 1.00 76.62 94 ALA A C 1
ATOM 768 O O . ALA A 1 94 ? -14.403 0.006 11.779 1.00 76.62 94 ALA A O 1
ATOM 769 N N . ARG A 1 95 ? -16.097 -0.881 10.596 1.00 77.44 95 ARG A N 1
ATOM 770 C CA . ARG A 1 95 ? -15.292 -1.912 9.923 1.00 77.44 95 ARG A CA 1
ATOM 771 C C . ARG A 1 95 ? -14.129 -1.345 9.106 1.00 77.44 95 ARG A C 1
ATOM 773 O O . ARG A 1 95 ? -13.033 -1.885 9.187 1.00 77.44 95 ARG A O 1
ATOM 780 N N . ASP A 1 96 ? -14.344 -0.246 8.380 1.00 80.88 96 ASP A N 1
ATOM 781 C CA . ASP A 1 96 ? -13.263 0.455 7.670 1.00 80.88 96 ASP A CA 1
ATOM 782 C C . ASP A 1 96 ? -12.167 0.910 8.653 1.00 80.88 96 ASP A C 1
ATOM 784 O O . ASP A 1 96 ? -10.980 0.781 8.365 1.00 80.88 96 ASP A O 1
ATOM 788 N N . SER A 1 97 ? -12.554 1.437 9.821 1.00 86.62 97 SER A N 1
ATOM 789 C CA . SER A 1 97 ? -11.601 1.857 10.855 1.00 86.62 97 SER A CA 1
ATOM 790 C C . SER A 1 97 ? -10.820 0.671 11.422 1.00 86.62 97 SER A C 1
ATOM 792 O O . SER A 1 97 ? -9.596 0.751 11.514 1.00 86.62 97 SER A O 1
ATOM 794 N N . ASP A 1 98 ? -11.511 -0.425 11.744 1.00 90.62 98 ASP A N 1
ATOM 795 C CA . ASP A 1 98 ? -10.903 -1.643 12.288 1.00 90.62 98 ASP A CA 1
ATOM 796 C C . ASP A 1 98 ? -9.914 -2.262 11.285 1.00 90.62 98 ASP A C 1
ATOM 798 O O . ASP A 1 98 ? -8.811 -2.659 11.657 1.00 90.62 98 ASP A O 1
ATOM 802 N N . PHE A 1 99 ? -10.264 -2.283 9.992 1.00 92.94 99 PHE A N 1
ATOM 803 C CA . PHE A 1 99 ? -9.372 -2.727 8.918 1.00 92.94 99 PHE A CA 1
ATOM 804 C C . PHE A 1 99 ? -8.110 -1.863 8.829 1.00 92.94 99 PHE A C 1
ATOM 806 O O . PHE A 1 99 ? -6.997 -2.388 8.774 1.00 92.94 99 PHE A O 1
ATOM 813 N N . ILE A 1 100 ? -8.268 -0.534 8.827 1.00 92.19 100 ILE A N 1
ATOM 814 C CA . ILE A 1 100 ? -7.140 0.400 8.730 1.00 92.19 100 ILE A CA 1
ATOM 815 C C . ILE A 1 100 ? -6.177 0.214 9.907 1.00 92.19 100 ILE A C 1
ATOM 817 O O . ILE A 1 100 ? -4.959 0.229 9.708 1.00 92.19 100 ILE A O 1
ATOM 821 N N . GLU A 1 101 ? -6.707 0.064 11.121 1.00 93.19 101 GLU A N 1
ATOM 822 C CA . GLU A 1 101 ? -5.907 -0.167 12.323 1.00 93.19 101 GLU A CA 1
ATOM 823 C C . GLU A 1 101 ? -5.186 -1.516 12.246 1.00 93.19 101 GLU A C 1
ATOM 825 O O . GLU A 1 101 ? -3.959 -1.540 12.333 1.00 93.19 101 GLU A O 1
ATOM 830 N N . ALA A 1 102 ? -5.904 -2.599 11.932 1.00 94.00 102 ALA A N 1
ATOM 831 C CA . ALA A 1 102 ? -5.336 -3.942 11.827 1.00 94.00 102 ALA A CA 1
ATOM 832 C C . ALA A 1 102 ? -4.198 -4.033 10.796 1.00 94.00 102 ALA A C 1
ATOM 834 O O . ALA A 1 102 ? -3.155 -4.625 11.069 1.00 94.00 102 ALA A O 1
ATOM 835 N N . VAL A 1 103 ? -4.352 -3.407 9.623 1.00 95.75 103 VAL A N 1
ATOM 836 C CA . VAL A 1 103 ? -3.287 -3.362 8.608 1.00 95.75 103 VAL A CA 1
ATOM 837 C C . VAL A 1 103 ? -2.090 -2.560 9.116 1.00 95.75 103 VAL A C 1
ATOM 839 O O . VAL A 1 103 ? -0.953 -3.009 9.009 1.00 95.75 103 VAL A O 1
ATOM 842 N N . ARG A 1 104 ? -2.298 -1.371 9.691 1.00 95.19 104 ARG A N 1
ATOM 843 C CA . ARG A 1 104 ? -1.182 -0.557 10.203 1.00 95.19 104 ARG A CA 1
ATOM 844 C C . ARG A 1 104 ? -0.407 -1.263 11.311 1.00 95.19 104 ARG A C 1
ATOM 846 O O . ARG A 1 104 ? 0.818 -1.146 11.343 1.00 95.19 104 ARG A O 1
ATOM 853 N N . GLU A 1 105 ? -1.104 -1.971 12.192 1.00 94.44 105 GLU A N 1
ATOM 854 C CA . GLU A 1 105 ? -0.498 -2.772 13.253 1.00 94.44 105 GLU A CA 1
ATOM 855 C C . GLU A 1 105 ? 0.289 -3.957 12.689 1.00 94.44 105 GLU A C 1
ATOM 857 O O . GLU A 1 105 ? 1.450 -4.123 13.057 1.00 94.44 105 GLU A O 1
ATOM 862 N N . ALA A 1 106 ? -0.272 -4.708 11.732 1.00 95.00 106 ALA A N 1
ATOM 863 C CA . ALA A 1 106 ? 0.395 -5.865 11.124 1.00 95.00 106 ALA A CA 1
ATOM 864 C C . ALA A 1 106 ? 1.764 -5.508 10.514 1.00 95.00 106 ALA A C 1
ATOM 866 O O . ALA A 1 106 ? 2.723 -6.270 10.614 1.00 95.00 106 ALA A O 1
ATOM 867 N N . TYR A 1 107 ? 1.880 -4.318 9.922 1.00 95.56 107 TYR A N 1
ATOM 868 C CA . TYR A 1 107 ? 3.129 -3.826 9.334 1.00 95.56 107 TYR A CA 1
ATOM 869 C C . TYR A 1 107 ? 3.985 -2.996 10.300 1.00 95.56 107 TYR A C 1
ATOM 871 O O . TYR A 1 107 ? 4.902 -2.305 9.853 1.00 95.56 107 TYR A O 1
ATOM 879 N N . ASN A 1 108 ? 3.704 -2.997 11.608 1.00 95.56 108 ASN A N 1
ATOM 880 C CA . ASN A 1 108 ? 4.428 -2.189 12.598 1.00 95.56 108 ASN A CA 1
ATOM 881 C C . ASN A 1 108 ? 4.565 -0.714 12.165 1.00 95.56 108 ASN A C 1
ATOM 883 O O . ASN A 1 108 ? 5.642 -0.117 12.250 1.00 95.56 108 ASN A O 1
ATOM 887 N N . GLN A 1 109 ? 3.490 -0.147 11.606 1.00 96.12 109 GLN A N 1
ATOM 888 C CA . GLN A 1 109 ? 3.435 1.227 11.092 1.00 96.12 109 GLN A CA 1
ATOM 889 C C . GLN A 1 109 ? 4.549 1.559 10.076 1.00 96.12 109 GLN A C 1
ATOM 891 O O . GLN A 1 109 ? 4.995 2.705 9.964 1.00 96.12 109 GLN A O 1
ATOM 896 N N . THR A 1 110 ? 5.014 0.554 9.335 1.00 96.69 110 THR A N 1
ATOM 897 C CA . THR A 1 110 ? 6.141 0.653 8.408 1.00 96.69 110 THR A CA 1
ATOM 898 C C . THR A 1 110 ? 5.668 0.499 6.971 1.00 96.69 110 THR A C 1
ATOM 900 O O . THR A 1 110 ? 4.821 -0.333 6.660 1.00 96.69 110 THR A O 1
ATOM 903 N N . CYS A 1 111 ? 6.213 1.311 6.064 1.00 98.44 111 CYS A N 1
ATOM 904 C CA . CYS A 1 111 ? 5.892 1.182 4.648 1.00 98.44 111 CYS A CA 1
ATOM 905 C C . CYS A 1 111 ? 6.465 -0.122 4.076 1.00 98.44 111 CYS A C 1
ATOM 907 O O . CYS A 1 111 ? 7.683 -0.307 4.080 1.00 98.44 111 CYS A O 1
ATOM 909 N N . VAL A 1 112 ? 5.602 -0.951 3.483 1.00 98.12 112 VAL A N 1
ATOM 910 C CA . VAL A 1 112 ? 5.955 -2.249 2.881 1.00 98.12 112 VAL A CA 1
ATOM 911 C C . VAL A 1 112 ? 6.986 -2.130 1.745 1.00 98.12 112 VAL A C 1
ATOM 913 O O . VAL A 1 112 ? 7.749 -3.057 1.501 1.00 98.12 112 VAL A O 1
ATOM 916 N N . VAL A 1 113 ? 7.058 -0.979 1.064 1.00 98.38 113 VAL A N 1
ATOM 917 C CA . VAL A 1 113 ? 7.970 -0.753 -0.075 1.00 98.38 113 VAL A CA 1
ATOM 918 C C . VAL A 1 113 ? 9.357 -0.276 0.359 1.00 98.38 113 VAL A C 1
ATOM 920 O O . VAL A 1 113 ? 10.362 -0.757 -0.153 1.00 98.38 113 VAL A O 1
ATOM 923 N N . CYS A 1 114 ? 9.441 0.702 1.266 1.00 97.31 114 CYS A N 1
ATOM 924 C CA . CYS A 1 114 ? 10.721 1.342 1.607 1.00 97.31 114 CYS A CA 1
ATOM 925 C C . CYS A 1 114 ? 11.206 1.096 3.033 1.00 97.31 114 CYS A C 1
ATOM 927 O O . CYS A 1 114 ? 12.252 1.628 3.410 1.00 97.31 114 CYS A O 1
ATOM 929 N N . GLY A 1 115 ? 10.443 0.372 3.853 1.00 96.81 115 GLY A N 1
ATOM 930 C CA . GLY A 1 115 ? 10.804 0.069 5.237 1.00 96.81 115 GLY A CA 1
ATOM 931 C C . GLY A 1 115 ? 10.871 1.291 6.159 1.00 96.81 115 GLY A C 1
ATOM 932 O O . GLY A 1 115 ? 11.379 1.197 7.272 1.00 96.81 115 GLY A O 1
ATOM 933 N N . SER A 1 116 ? 10.403 2.464 5.720 1.00 96.62 116 SER A N 1
ATOM 934 C CA . SER A 1 116 ? 10.375 3.652 6.575 1.00 96.62 116 SER A CA 1
ATOM 935 C C . SER A 1 116 ? 9.192 3.589 7.538 1.00 96.62 116 SER A C 1
ATOM 937 O O . SER A 1 116 ? 8.051 3.468 7.092 1.00 96.62 116 SER A O 1
ATOM 939 N N . SER A 1 117 ? 9.472 3.776 8.826 1.00 96.38 117 SER A N 1
ATOM 940 C CA . SER A 1 117 ? 8.494 4.146 9.850 1.00 96.38 117 SER A CA 1
ATOM 941 C C . SER A 1 117 ? 8.699 5.620 10.206 1.00 96.38 117 SER A C 1
ATOM 943 O O . SER A 1 117 ? 9.828 6.070 10.432 1.00 96.38 117 SER A O 1
ATOM 945 N N . ARG A 1 118 ? 7.626 6.409 10.129 1.00 96.12 118 ARG A N 1
ATOM 946 C CA . ARG A 1 118 ? 7.628 7.859 10.365 1.00 96.12 118 ARG A CA 1
ATOM 947 C C . ARG A 1 118 ? 6.349 8.241 11.081 1.00 96.12 118 ARG A C 1
ATOM 949 O O . ARG A 1 118 ? 5.302 7.651 10.837 1.00 96.12 118 ARG A O 1
ATOM 956 N N . GLU A 1 119 ? 6.434 9.289 11.881 1.00 95.81 119 GLU A N 1
ATOM 957 C CA . GLU A 1 119 ? 5.334 9.757 12.710 1.00 95.81 119 GLU A CA 1
ATOM 958 C C . GLU A 1 119 ? 5.329 11.287 12.798 1.00 95.81 119 GLU A C 1
ATOM 960 O O . GLU A 1 119 ? 6.351 11.960 12.607 1.00 95.81 119 GLU A O 1
ATOM 965 N N . THR A 1 120 ? 4.146 11.853 13.016 1.00 93.81 120 THR A N 1
ATOM 966 C CA . THR A 1 120 ? 3.966 13.280 13.282 1.00 93.81 120 THR A CA 1
ATOM 967 C C . THR A 1 120 ? 4.467 13.632 14.690 1.00 93.81 120 THR A C 1
ATOM 969 O O . THR A 1 120 ? 4.639 12.747 15.526 1.00 93.81 120 THR A O 1
ATOM 972 N N . PRO A 1 121 ? 4.687 14.920 15.018 1.00 96.19 121 PRO A N 1
ATOM 973 C CA . PRO A 1 121 ? 5.085 15.315 16.374 1.00 96.19 121 PRO A CA 1
ATOM 974 C C . PRO A 1 121 ? 4.108 14.890 17.488 1.00 96.19 121 PRO A C 1
ATOM 976 O O . PRO A 1 121 ? 4.505 14.813 18.646 1.00 96.19 121 PRO A O 1
ATOM 979 N N . ASP A 1 122 ? 2.841 14.648 17.149 1.00 94.75 122 ASP A N 1
ATOM 980 C CA . ASP A 1 122 ? 1.779 14.124 18.015 1.00 94.75 122 ASP A CA 1
ATOM 981 C C . ASP A 1 122 ? 1.671 12.583 18.009 1.00 94.75 122 ASP A C 1
ATOM 983 O O . ASP A 1 122 ? 0.768 12.033 18.636 1.00 94.75 122 ASP A O 1
ATOM 987 N N . GLY A 1 123 ? 2.605 11.887 17.350 1.00 92.56 123 GLY A N 1
ATOM 988 C CA . GLY A 1 123 ? 2.743 10.427 17.378 1.00 92.56 123 GLY A CA 1
ATOM 989 C C . GLY A 1 123 ? 1.848 9.674 16.393 1.00 92.56 123 GLY A C 1
ATOM 990 O O . GLY A 1 123 ? 1.645 8.474 16.553 1.00 92.56 123 GLY A O 1
ATOM 991 N N . GLN A 1 124 ? 1.271 10.347 15.391 1.00 93.31 124 GLN A N 1
ATOM 992 C CA . GLN A 1 124 ? 0.451 9.679 14.377 1.00 93.31 124 GLN A CA 1
ATOM 993 C C . GLN A 1 124 ? 1.342 9.096 13.275 1.00 93.31 124 GLN A C 1
ATOM 995 O O . GLN A 1 124 ? 2.161 9.839 12.723 1.00 93.31 124 GLN A O 1
ATOM 1000 N N . PRO A 1 125 ? 1.184 7.815 12.901 1.00 94.81 125 PRO A N 1
ATOM 1001 C CA . PRO A 1 125 ? 1.994 7.211 11.854 1.00 94.81 125 PRO A CA 1
ATOM 1002 C C . PRO A 1 125 ? 1.705 7.853 10.492 1.00 94.81 125 PRO A C 1
ATOM 1004 O O . PRO A 1 125 ? 0.567 8.189 10.159 1.00 94.81 125 PRO A O 1
ATOM 1007 N N . GLU A 1 126 ? 2.747 8.019 9.682 1.00 97.19 126 GLU A N 1
ATOM 1008 C CA . GLU A 1 126 ? 2.633 8.583 8.334 1.00 97.19 126 GLU A CA 1
ATOM 1009 C C . GLU A 1 126 ? 1.996 7.607 7.341 1.00 97.19 126 GLU A C 1
ATOM 1011 O O . GLU A 1 126 ? 1.355 8.056 6.391 1.00 97.19 126 GLU A O 1
ATOM 1016 N N . VAL A 1 127 ? 2.147 6.301 7.577 1.00 97.56 127 VAL A N 1
ATOM 1017 C CA . VAL A 1 127 ? 1.648 5.255 6.683 1.00 97.56 127 VAL A CA 1
ATOM 1018 C C . VAL A 1 127 ? 0.123 5.203 6.626 1.00 97.56 127 VAL A C 1
ATOM 1020 O O . VAL A 1 127 ? -0.599 5.426 7.604 1.00 97.56 127 VAL A O 1
ATOM 1023 N N . GLU A 1 128 ? -0.381 4.849 5.458 1.00 96.75 128 GLU A N 1
ATOM 1024 C CA . GLU A 1 128 ? -1.789 4.645 5.153 1.00 96.75 128 GLU A CA 1
ATOM 1025 C C . GLU A 1 128 ? -2.014 3.155 4.868 1.00 96.75 128 GLU A C 1
ATOM 1027 O O . GLU A 1 128 ? -1.138 2.483 4.322 1.00 96.75 128 GLU A O 1
ATOM 1032 N N . ALA A 1 129 ? -3.165 2.630 5.291 1.00 95.94 129 ALA A N 1
ATOM 1033 C CA . ALA A 1 129 ? -3.595 1.292 4.908 1.00 95.94 129 ALA A CA 1
ATOM 1034 C C . ALA A 1 129 ? -4.276 1.392 3.541 1.00 95.94 129 ALA A C 1
ATOM 1036 O O . ALA A 1 129 ? -5.278 2.096 3.406 1.00 95.94 129 ALA A O 1
ATOM 1037 N N . ALA A 1 130 ? -3.712 0.719 2.544 1.00 96.06 130 ALA A N 1
ATOM 1038 C CA . ALA A 1 130 ? -4.261 0.655 1.200 1.00 96.06 130 ALA A CA 1
ATOM 1039 C C . ALA A 1 130 ? -4.836 -0.739 0.950 1.00 96.06 130 ALA A C 1
ATOM 1041 O O . ALA A 1 130 ? -4.188 -1.745 1.256 1.00 96.06 130 ALA A O 1
ATOM 1042 N N . HIS A 1 131 ? -6.038 -0.797 0.375 1.00 96.38 131 HIS A N 1
ATOM 1043 C CA . HIS A 1 131 ? -6.561 -2.042 -0.175 1.00 96.38 131 HIS A CA 1
ATOM 1044 C C . HIS A 1 131 ? -5.787 -2.398 -1.449 1.00 96.38 131 HIS A C 1
ATOM 1046 O O . HIS A 1 131 ? -5.632 -1.561 -2.335 1.00 96.38 131 HIS A O 1
ATOM 1052 N N . ILE A 1 132 ? -5.346 -3.648 -1.563 1.00 97.31 132 ILE A N 1
ATOM 1053 C CA . ILE A 1 132 ? -4.721 -4.190 -2.771 1.00 97.31 132 ILE A CA 1
ATOM 1054 C C . ILE A 1 132 ? -5.780 -4.299 -3.872 1.00 97.31 132 ILE A C 1
ATOM 1056 O O . ILE A 1 132 ? -5.650 -3.691 -4.932 1.00 97.31 132 ILE A O 1
ATOM 1060 N N . TYR A 1 133 ? -6.860 -5.037 -3.609 1.00 94.88 133 TYR A N 1
ATOM 1061 C CA . TYR A 1 133 ? -8.051 -5.032 -4.445 1.00 94.88 133 TYR A CA 1
ATOM 1062 C C . TYR A 1 133 ? -9.021 -3.961 -3.937 1.00 94.88 133 TYR A C 1
ATOM 1064 O O . TYR A 1 133 ? -9.493 -4.044 -2.796 1.00 94.88 133 TYR A O 1
ATOM 1072 N N . PRO A 1 134 ? -9.325 -2.935 -4.748 1.00 90.88 134 PRO A N 1
ATOM 1073 C CA . PRO A 1 134 ? -9.907 -1.703 -4.246 1.00 90.88 134 PRO A CA 1
ATOM 1074 C C . PRO A 1 134 ? -11.352 -1.882 -3.776 1.00 90.88 134 PRO A C 1
ATOM 1076 O O . PRO A 1 134 ? -12.167 -2.568 -4.399 1.00 90.88 134 PRO A O 1
ATOM 1079 N N . LYS A 1 135 ? -11.724 -1.132 -2.732 1.00 87.44 135 LYS A N 1
ATOM 1080 C CA . LYS A 1 135 ? -13.110 -1.043 -2.240 1.00 87.44 135 LYS A CA 1
ATOM 1081 C C . LYS A 1 135 ? -14.126 -0.669 -3.318 1.00 87.44 135 LYS A C 1
ATOM 1083 O O . LYS A 1 135 ? -15.258 -1.142 -3.286 1.00 87.44 135 LYS A O 1
ATOM 1088 N N . SER A 1 136 ? -13.738 0.152 -4.296 1.00 85.19 136 SER A N 1
ATOM 1089 C CA . SER A 1 136 ? -14.602 0.533 -5.424 1.00 85.19 136 SER A CA 1
ATOM 1090 C C . SER A 1 136 ? -14.993 -0.648 -6.321 1.00 85.19 136 SER A C 1
ATOM 1092 O O . SER A 1 136 ? -16.024 -0.572 -6.989 1.00 85.19 136 SER A O 1
ATOM 1094 N N . ALA A 1 137 ? -14.207 -1.728 -6.305 1.00 84.50 137 ALA A N 1
ATOM 1095 C CA . ALA A 1 137 ? -14.488 -2.994 -6.976 1.00 84.50 137 ALA A CA 1
ATOM 1096 C C . ALA A 1 137 ? -15.098 -4.051 -6.029 1.00 84.50 137 ALA A C 1
ATOM 1098 O O . ALA A 1 137 ? -15.323 -5.186 -6.432 1.00 84.50 137 ALA A O 1
ATOM 1099 N N . GLY A 1 138 ? -15.413 -3.671 -4.785 1.00 84.31 138 GLY A N 1
ATOM 1100 C CA . GLY A 1 138 ? -16.022 -4.547 -3.785 1.00 84.31 138 GLY A CA 1
ATOM 1101 C C . GLY A 1 138 ? -15.031 -5.273 -2.879 1.00 84.31 138 GLY A C 1
ATOM 1102 O O . GLY A 1 138 ? -15.440 -6.227 -2.226 1.00 84.31 138 GLY A O 1
ATOM 1103 N N . GLY A 1 139 ? -13.764 -4.846 -2.829 1.00 89.06 139 GLY A N 1
ATOM 1104 C CA . GLY A 1 139 ? -12.724 -5.534 -2.064 1.00 89.06 139 GLY A CA 1
ATOM 1105 C C . GLY A 1 139 ? -13.022 -5.742 -0.580 1.00 89.06 139 GLY A C 1
ATOM 1106 O O . GLY A 1 139 ? -13.565 -4.870 0.104 1.00 89.06 139 GLY A O 1
ATOM 1107 N N . ALA A 1 140 ? -12.661 -6.926 -0.090 1.00 89.81 140 ALA A N 1
ATOM 1108 C CA . ALA A 1 140 ? -12.899 -7.322 1.289 1.00 89.81 140 ALA A CA 1
ATOM 1109 C C . ALA A 1 140 ? -12.022 -6.568 2.297 1.00 89.81 140 ALA A C 1
ATOM 1111 O O . ALA A 1 140 ? -10.854 -6.287 2.023 1.00 89.81 140 ALA A O 1
ATOM 1112 N N . ASP A 1 141 ? -12.571 -6.305 3.488 1.00 92.06 141 ASP A N 1
ATOM 1113 C CA . ASP A 1 141 ? -11.803 -5.895 4.679 1.00 92.06 141 ASP A CA 1
ATOM 1114 C C . ASP A 1 141 ? -11.090 -7.090 5.325 1.00 92.06 141 ASP A C 1
ATOM 1116 O O . ASP A 1 141 ? -11.280 -7.410 6.496 1.00 92.06 141 ASP A O 1
ATOM 1120 N N . ASP A 1 142 ? -10.293 -7.789 4.526 1.00 91.94 142 ASP A N 1
ATOM 1121 C CA . ASP A 1 142 ? -9.376 -8.835 4.969 1.00 91.94 142 ASP A CA 1
ATOM 1122 C C . ASP A 1 142 ? -7.983 -8.213 5.083 1.00 91.94 142 ASP A C 1
ATOM 1124 O O . ASP A 1 142 ? -7.531 -7.573 4.137 1.00 91.94 142 ASP A O 1
ATOM 1128 N N . VAL A 1 143 ? -7.273 -8.403 6.198 1.00 94.25 143 VAL A N 1
ATOM 1129 C CA . VAL A 1 143 ? -5.913 -7.855 6.385 1.00 94.25 143 VAL A CA 1
ATOM 1130 C C . VAL A 1 143 ? -4.966 -8.292 5.261 1.00 94.25 143 VAL A C 1
ATOM 1132 O O . VAL A 1 143 ? -4.108 -7.517 4.853 1.00 94.25 143 VAL A O 1
ATOM 1135 N N . ARG A 1 144 ? -5.176 -9.477 4.675 1.00 95.38 144 ARG A N 1
ATOM 1136 C CA . ARG A 1 144 ? -4.405 -9.979 3.526 1.00 95.38 144 ARG A CA 1
ATOM 1137 C C . ARG A 1 144 ? -4.700 -9.235 2.215 1.00 95.38 144 ARG A C 1
ATOM 1139 O O . ARG A 1 144 ? -3.950 -9.378 1.251 1.00 95.38 144 ARG A O 1
ATOM 1146 N N . ASN A 1 145 ? -5.785 -8.458 2.168 1.00 96.69 145 ASN A N 1
ATOM 1147 C CA . ASN A 1 145 ? -6.096 -7.466 1.132 1.00 96.69 145 ASN A CA 1
ATOM 1148 C C . ASN A 1 145 ? -5.497 -6.085 1.459 1.00 96.69 145 ASN A C 1
ATOM 1150 O O . ASN A 1 145 ? -5.765 -5.118 0.755 1.00 96.69 145 ASN A O 1
ATOM 1154 N N . GLY A 1 146 ? -4.737 -5.946 2.544 1.00 96.94 146 GLY A N 1
ATOM 1155 C CA . GLY A 1 146 ? -4.205 -4.676 3.016 1.00 96.94 146 GLY A CA 1
ATOM 1156 C C . GLY A 1 146 ? -2.683 -4.610 2.974 1.00 96.94 146 GLY A C 1
ATOM 1157 O O . GLY A 1 146 ? -1.981 -5.565 3.306 1.00 96.94 146 GLY A O 1
ATOM 1158 N N . VAL A 1 147 ? -2.160 -3.439 2.617 1.00 98.06 147 VAL A N 1
ATOM 1159 C CA . VAL A 1 147 ? -0.737 -3.095 2.751 1.00 98.06 147 VAL A CA 1
ATOM 1160 C C . VAL A 1 147 ? -0.574 -1.734 3.414 1.00 98.06 147 VAL A C 1
ATOM 1162 O O . VAL A 1 147 ? -1.334 -0.805 3.141 1.00 98.06 147 VAL A O 1
ATOM 1165 N N . ALA A 1 148 ? 0.445 -1.589 4.263 1.00 98.19 148 ALA A N 1
ATOM 1166 C CA . ALA A 1 148 ? 0.826 -0.290 4.809 1.00 98.19 148 ALA A CA 1
ATOM 1167 C C . ALA A 1 148 ? 1.807 0.424 3.867 1.00 98.19 148 ALA A C 1
ATOM 1169 O O . ALA A 1 148 ? 2.905 -0.065 3.588 1.00 98.19 148 ALA A O 1
ATOM 1170 N N . LEU A 1 149 ? 1.443 1.610 3.382 1.00 98.38 149 LEU A N 1
ATOM 1171 C CA . LEU A 1 149 ? 2.236 2.385 2.427 1.00 98.38 149 LEU A CA 1
ATOM 1172 C C . LEU A 1 149 ? 2.456 3.812 2.933 1.00 98.38 149 LEU A C 1
ATOM 1174 O O . LEU A 1 149 ? 1.543 4.442 3.455 1.00 98.38 149 LEU A O 1
ATOM 1178 N N . CYS A 1 150 ? 3.663 4.358 2.751 1.00 98.25 150 CYS A N 1
ATOM 1179 C CA . CYS A 1 150 ? 3.848 5.805 2.876 1.00 98.25 150 CYS A CA 1
ATOM 1180 C C . CYS A 1 150 ? 3.108 6.512 1.737 1.00 98.25 150 CYS A C 1
ATOM 1182 O O . CYS A 1 150 ? 2.853 5.914 0.689 1.00 98.25 150 CYS A O 1
ATOM 1184 N N . ARG A 1 151 ? 2.832 7.806 1.885 1.00 97.12 151 ARG A N 1
ATOM 1185 C CA . ARG A 1 151 ? 2.002 8.558 0.928 1.00 97.12 151 ARG A CA 1
ATOM 1186 C C . ARG A 1 151 ? 2.476 8.486 -0.519 1.00 97.12 151 ARG A C 1
ATOM 1188 O O . ARG A 1 151 ? 1.660 8.420 -1.433 1.00 97.12 151 ARG A O 1
ATOM 1195 N N . LEU A 1 152 ? 3.793 8.496 -0.733 1.00 97.44 152 LEU A N 1
ATOM 1196 C CA . LEU A 1 152 ? 4.372 8.391 -2.073 1.00 97.44 152 LEU A CA 1
ATOM 1197 C C . LEU A 1 152 ? 4.095 7.020 -2.695 1.00 97.44 152 LEU A C 1
ATOM 1199 O O . LEU A 1 152 ? 3.628 6.947 -3.828 1.00 97.44 152 LEU A O 1
ATOM 1203 N N . HIS A 1 153 ? 4.380 5.941 -1.964 1.00 98.56 153 HIS A N 1
ATOM 1204 C CA . HIS A 1 153 ? 4.189 4.590 -2.484 1.00 98.56 153 HIS A CA 1
ATOM 1205 C C . HIS A 1 153 ? 2.712 4.210 -2.563 1.00 98.56 153 HIS A C 1
ATOM 1207 O O . HIS A 1 153 ? 2.351 3.478 -3.474 1.00 98.56 153 HIS A O 1
ATOM 1213 N N . HIS A 1 154 ? 1.862 4.756 -1.690 1.00 98.38 154 HIS A N 1
ATOM 1214 C CA . HIS A 1 154 ? 0.411 4.621 -1.791 1.00 98.38 154 HIS A CA 1
ATOM 1215 C C . HIS A 1 154 ? -0.089 5.223 -3.103 1.00 98.38 154 HIS A C 1
ATOM 1217 O O . HIS A 1 154 ? -0.686 4.526 -3.917 1.00 98.38 154 HIS A O 1
ATOM 1223 N N . TRP A 1 155 ? 0.268 6.481 -3.379 1.00 97.62 155 TRP A N 1
ATOM 1224 C CA . TRP A 1 155 ? -0.059 7.116 -4.653 1.00 97.62 155 TRP A CA 1
ATOM 1225 C C . TRP A 1 155 ? 0.481 6.329 -5.857 1.00 97.62 155 TRP A C 1
ATOM 1227 O O . TRP A 1 155 ? -0.231 6.152 -6.845 1.00 97.62 155 TRP A O 1
ATOM 1237 N N . ALA A 1 156 ? 1.728 5.855 -5.791 1.00 98.06 156 ALA A N 1
ATOM 1238 C CA . ALA A 1 156 ? 2.348 5.101 -6.878 1.00 98.06 156 ALA A CA 1
ATOM 1239 C C . ALA A 1 156 ? 1.640 3.754 -7.124 1.00 98.06 156 ALA A C 1
ATOM 1241 O O . ALA A 1 156 ? 1.435 3.362 -8.271 1.00 98.06 156 ALA A O 1
ATOM 1242 N N . PHE A 1 157 ? 1.223 3.067 -6.065 1.00 98.06 157 PHE A N 1
ATOM 1243 C CA . PHE A 1 157 ? 0.488 1.810 -6.150 1.00 98.06 157 PHE A CA 1
ATOM 1244 C C . PHE A 1 157 ? -0.917 2.010 -6.743 1.00 98.06 157 PHE A C 1
ATOM 1246 O O . PHE A 1 157 ? -1.258 1.381 -7.743 1.00 98.06 157 PHE A O 1
ATOM 1253 N N . ASP A 1 158 ? -1.681 2.978 -6.231 1.00 95.31 158 ASP A N 1
ATOM 1254 C CA . ASP A 1 158 ? -3.045 3.289 -6.691 1.00 95.31 158 ASP A CA 1
ATOM 1255 C C . ASP A 1 158 ? -3.108 3.776 -8.142 1.00 95.31 158 ASP A C 1
ATOM 1257 O O . ASP A 1 158 ? -4.115 3.625 -8.837 1.00 95.31 158 ASP A O 1
ATOM 1261 N N . THR A 1 159 ? -2.038 4.414 -8.617 1.00 95.19 159 THR A N 1
ATOM 1262 C CA . THR A 1 159 ? -1.961 4.927 -9.991 1.00 95.19 159 THR A CA 1
ATOM 1263 C C . THR A 1 159 ? -1.318 3.942 -10.967 1.00 95.19 159 THR A C 1
ATOM 1265 O O . THR A 1 159 ? -1.201 4.255 -12.154 1.00 95.19 159 THR A O 1
ATOM 1268 N N . GLY A 1 160 ? -0.948 2.744 -10.503 1.00 96.31 160 GLY A N 1
ATOM 1269 C CA . GLY A 1 160 ? -0.372 1.687 -11.333 1.00 96.31 160 GLY A CA 1
ATOM 1270 C C . GLY A 1 160 ? 1.083 1.924 -11.740 1.00 96.31 160 GLY A C 1
ATOM 1271 O O . GLY A 1 160 ? 1.525 1.382 -12.752 1.00 96.31 160 GLY A O 1
ATOM 1272 N N . TRP A 1 161 ? 1.836 2.737 -10.993 1.00 98.00 161 TRP A N 1
ATOM 1273 C CA . TRP A 1 161 ? 3.297 2.789 -11.113 1.00 98.00 161 TRP A CA 1
ATOM 1274 C C . TRP A 1 161 ? 3.955 1.554 -10.518 1.00 98.00 161 TRP A C 1
ATOM 1276 O O . TRP A 1 161 ? 4.935 1.063 -11.079 1.00 98.00 161 TRP A O 1
ATOM 1286 N N . LEU A 1 162 ? 3.411 1.079 -9.398 1.00 98.50 162 LEU A N 1
ATOM 1287 C CA . LEU A 1 162 ? 3.876 -0.098 -8.679 1.00 98.50 162 LEU A CA 1
ATOM 1288 C C . LEU A 1 162 ? 2.800 -1.179 -8.694 1.00 98.50 162 LEU A C 1
ATOM 1290 O O . LEU A 1 162 ? 1.616 -0.870 -8.594 1.00 98.50 162 LEU A O 1
ATOM 1294 N N . ALA A 1 163 ? 3.235 -2.429 -8.754 1.00 98.50 163 ALA A N 1
ATOM 1295 C CA . ALA A 1 163 ? 2.451 -3.604 -8.391 1.00 98.50 163 ALA A CA 1
ATOM 1296 C C . ALA A 1 163 ? 3.378 -4.609 -7.697 1.00 98.50 163 ALA A C 1
ATOM 1298 O O . ALA A 1 163 ? 4.590 -4.396 -7.667 1.00 98.50 163 ALA A O 1
ATOM 1299 N N . PHE A 1 164 ? 2.843 -5.696 -7.145 1.00 98.56 164 PHE A N 1
ATOM 1300 C CA . PHE A 1 164 ? 3.659 -6.707 -6.462 1.00 98.56 164 PHE A CA 1
ATOM 1301 C C . PHE A 1 164 ? 3.437 -8.091 -7.067 1.00 98.56 164 PHE A C 1
ATOM 1303 O O . PHE A 1 164 ? 2.325 -8.395 -7.500 1.00 98.56 164 PHE A O 1
ATOM 1310 N N . THR A 1 165 ? 4.485 -8.914 -7.132 1.00 98.44 165 THR A N 1
ATOM 1311 C CA . THR A 1 165 ? 4.405 -10.321 -7.556 1.00 98.44 165 THR A CA 1
ATOM 1312 C C . THR A 1 165 ? 3.814 -11.197 -6.452 1.00 98.44 165 THR A C 1
ATOM 1314 O O . THR A 1 165 ? 3.725 -10.779 -5.300 1.00 98.44 165 THR A O 1
ATOM 1317 N N . ASP A 1 166 ? 3.443 -12.432 -6.792 1.00 97.38 166 ASP A N 1
ATOM 1318 C CA . ASP A 1 166 ? 2.957 -13.414 -5.808 1.00 97.38 166 ASP A CA 1
ATOM 1319 C C . ASP A 1 166 ? 4.060 -13.866 -4.835 1.00 97.38 166 ASP A C 1
ATOM 1321 O O . ASP A 1 166 ? 3.753 -14.341 -3.748 1.00 97.38 166 ASP A O 1
ATOM 1325 N N . ASP A 1 167 ? 5.327 -13.658 -5.209 1.00 97.25 167 ASP A N 1
ATOM 1326 C CA . ASP A 1 167 ? 6.516 -13.862 -4.372 1.00 97.25 167 ASP A CA 1
ATOM 1327 C C . ASP A 1 167 ? 6.918 -12.583 -3.602 1.00 97.25 167 ASP A C 1
ATOM 1329 O O . ASP A 1 167 ? 8.034 -12.476 -3.094 1.00 97.25 167 ASP A O 1
ATOM 1333 N N . HIS A 1 168 ? 6.022 -11.588 -3.543 1.00 97.38 168 HIS A N 1
ATOM 1334 C CA . HIS A 1 168 ? 6.202 -10.320 -2.827 1.00 97.38 168 HIS A CA 1
ATOM 1335 C C . HIS A 1 168 ? 7.419 -9.502 -3.289 1.00 97.38 168 HIS A C 1
ATOM 1337 O O . HIS A 1 168 ? 8.112 -8.877 -2.485 1.00 97.38 168 HIS A O 1
ATOM 1343 N N . GLU A 1 169 ? 7.662 -9.458 -4.598 1.00 98.44 169 GLU A N 1
ATOM 1344 C CA . GLU A 1 169 ? 8.641 -8.566 -5.231 1.00 98.44 169 GLU A CA 1
ATOM 1345 C C . GLU A 1 169 ? 7.953 -7.367 -5.890 1.00 98.44 169 GLU A C 1
ATOM 1347 O O . GLU A 1 169 ? 6.830 -7.461 -6.389 1.00 98.44 16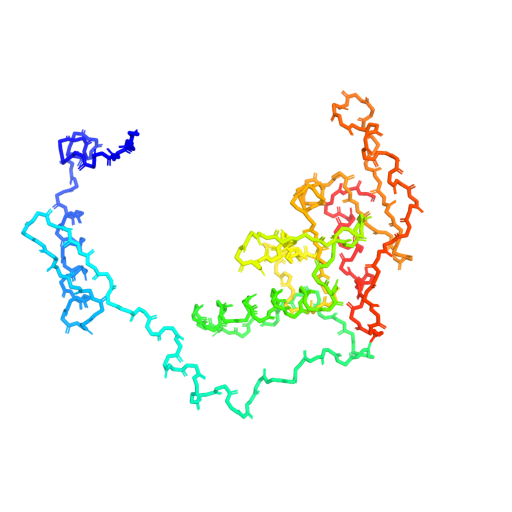9 GLU A O 1
ATOM 1352 N N . ILE A 1 170 ? 8.636 -6.225 -5.929 1.00 98.75 170 ILE A N 1
ATOM 1353 C CA . ILE A 1 170 ? 8.111 -5.000 -6.535 1.00 98.75 170 ILE A CA 1
ATOM 1354 C C . ILE A 1 170 ? 8.235 -5.053 -8.062 1.00 98.75 170 ILE A C 1
ATOM 1356 O O . ILE A 1 170 ? 9.323 -5.218 -8.614 1.00 98.75 170 ILE A O 1
ATOM 1360 N N . LEU A 1 171 ? 7.120 -4.809 -8.746 1.00 98.62 171 LEU A N 1
ATOM 1361 C CA . LEU A 1 171 ? 7.037 -4.539 -10.178 1.00 98.62 171 LEU A CA 1
ATOM 1362 C C . LEU A 1 171 ? 6.890 -3.037 -10.417 1.00 98.62 171 LEU A C 1
ATOM 1364 O O . LEU A 1 171 ? 6.167 -2.353 -9.691 1.00 98.62 171 LEU A O 1
ATOM 1368 N N . VAL A 1 172 ? 7.532 -2.530 -11.471 1.00 98.50 172 VAL A N 1
ATOM 1369 C CA . VAL A 1 172 ? 7.456 -1.115 -11.853 1.00 98.50 172 VAL A CA 1
ATOM 1370 C C . VAL A 1 172 ? 7.013 -0.993 -13.301 1.00 98.50 172 VAL A C 1
ATOM 1372 O O . VAL A 1 172 ? 7.572 -1.635 -14.190 1.00 98.50 172 VAL A O 1
ATOM 1375 N N . LYS A 1 173 ? 6.020 -0.139 -13.559 1.00 97.75 173 LYS A N 1
ATOM 1376 C CA . LYS A 1 173 ? 5.498 0.073 -14.912 1.00 97.75 173 LYS A CA 1
ATOM 1377 C C . LYS A 1 173 ? 6.593 0.588 -15.849 1.00 97.75 173 LYS A C 1
ATOM 1379 O O . LYS A 1 173 ? 7.282 1.560 -15.537 1.00 97.75 173 LYS A O 1
ATOM 1384 N N . ASP A 1 174 ? 6.723 -0.028 -17.024 1.00 97.06 174 ASP A N 1
ATOM 1385 C CA . ASP A 1 174 ? 7.742 0.364 -18.000 1.00 97.06 174 ASP A CA 1
ATOM 1386 C C . ASP A 1 174 ? 7.299 1.559 -18.863 1.00 97.06 174 ASP A C 1
ATOM 1388 O O . ASP A 1 174 ? 6.629 1.391 -19.880 1.00 97.06 174 ASP A O 1
ATOM 1392 N N . VAL A 1 175 ? 7.630 2.779 -18.417 1.00 96.31 175 VAL A N 1
ATOM 1393 C CA . VAL A 1 175 ? 7.242 4.057 -19.056 1.00 96.31 175 VAL A CA 1
ATOM 1394 C C . VAL A 1 175 ? 8.379 5.104 -19.009 1.00 96.31 175 VAL A C 1
ATOM 1396 O O . VAL A 1 175 ? 8.255 6.139 -18.345 1.00 96.31 175 VAL A O 1
ATOM 1399 N N . PRO A 1 176 ? 9.518 4.866 -19.693 1.00 96.44 176 PRO A N 1
ATOM 1400 C CA . PRO A 1 176 ? 10.729 5.694 -19.596 1.00 96.44 176 PRO A CA 1
ATOM 1401 C C . PRO A 1 176 ? 10.563 7.160 -20.021 1.00 96.44 176 PRO A C 1
ATOM 1403 O O . PRO A 1 176 ? 11.402 8.000 -19.695 1.00 96.44 176 PRO A O 1
ATOM 1406 N N . GLU A 1 177 ? 9.499 7.491 -20.748 1.00 96.62 177 GLU A N 1
ATOM 1407 C CA . GLU A 1 177 ? 9.159 8.848 -21.171 1.00 96.62 177 GLU A CA 1
ATOM 1408 C C . GLU A 1 177 ? 8.526 9.718 -20.070 1.00 96.62 177 GLU A C 1
ATOM 1410 O O . GLU A 1 177 ? 8.322 10.917 -20.279 1.00 96.62 177 GLU A O 1
ATOM 1415 N N . ARG A 1 178 ? 8.182 9.141 -18.913 1.00 96.19 178 ARG A N 1
ATOM 1416 C CA . ARG A 1 178 ? 7.529 9.845 -17.803 1.00 96.19 178 ARG A CA 1
ATOM 1417 C C . ARG A 1 178 ? 8.538 10.331 -16.764 1.00 96.19 178 ARG A C 1
ATOM 1419 O O . ARG A 1 178 ? 9.480 9.630 -16.399 1.00 96.19 178 ARG A O 1
ATOM 1426 N N . GLU A 1 179 ? 8.309 11.533 -16.241 1.00 94.75 179 GLU A N 1
ATOM 1427 C CA . GLU A 1 179 ? 9.065 12.038 -15.091 1.00 94.75 179 GLU A CA 1
ATOM 1428 C C . GLU A 1 179 ? 8.854 11.127 -13.873 1.00 94.75 179 GLU A C 1
ATOM 1430 O O . GLU A 1 179 ? 7.759 10.607 -13.663 1.00 94.75 179 GLU A O 1
ATOM 1435 N N . GLY A 1 180 ? 9.914 10.904 -13.093 1.00 90.38 180 GLY A N 1
ATOM 1436 C CA . GLY A 1 180 ? 9.895 9.981 -11.953 1.00 90.38 180 GLY A CA 1
ATOM 1437 C C . GLY A 1 180 ? 10.093 8.502 -12.313 1.00 90.38 180 GLY A C 1
ATOM 1438 O O . GLY A 1 180 ? 10.360 7.711 -11.414 1.00 90.38 180 GLY A O 1
ATOM 1439 N N . TYR A 1 181 ? 10.074 8.111 -13.598 1.00 95.75 181 TYR A N 1
ATOM 1440 C CA . TYR A 1 181 ? 10.256 6.706 -13.999 1.00 95.75 181 TYR A CA 1
ATOM 1441 C C . TYR A 1 181 ? 11.517 6.073 -13.401 1.00 95.75 181 TYR A C 1
ATOM 1443 O O . TYR A 1 181 ? 11.437 5.034 -12.757 1.00 95.75 181 TYR A O 1
ATOM 1451 N N . TYR A 1 182 ? 12.679 6.713 -13.561 1.00 95.50 182 TYR A N 1
ATOM 1452 C CA . TYR A 1 182 ? 13.940 6.164 -13.054 1.00 95.50 182 TYR A CA 1
ATOM 1453 C C . TYR A 1 182 ? 14.016 6.135 -11.524 1.00 95.50 182 TYR A C 1
ATOM 1455 O O . TYR A 1 182 ? 14.788 5.354 -10.978 1.00 95.50 182 TYR A O 1
ATOM 1463 N N . GLU A 1 183 ? 13.239 6.966 -10.827 1.00 94.81 183 GLU A N 1
ATOM 1464 C CA . GLU A 1 183 ? 13.138 6.916 -9.367 1.00 94.81 183 GLU A CA 1
ATOM 1465 C C . GLU A 1 183 ? 12.443 5.623 -8.938 1.00 94.81 183 GLU A C 1
ATOM 1467 O O . GLU A 1 183 ? 13.015 4.853 -8.170 1.00 94.81 183 GLU A O 1
ATOM 1472 N N . PHE A 1 184 ? 11.281 5.322 -9.523 1.00 96.44 184 PHE A N 1
ATOM 1473 C CA . PHE A 1 184 ? 10.559 4.085 -9.230 1.00 96.44 184 PHE A CA 1
ATOM 1474 C C . PHE A 1 184 ? 11.254 2.849 -9.781 1.00 96.44 184 PHE A C 1
ATOM 1476 O O . PHE A 1 184 ? 11.277 1.828 -9.108 1.00 96.44 184 PHE A O 1
ATOM 1483 N N . LYS A 1 185 ? 11.870 2.922 -10.966 1.00 97.44 185 LYS A N 1
ATOM 1484 C CA . LYS A 1 185 ? 12.501 1.764 -11.618 1.00 97.44 185 LYS A CA 1
ATOM 1485 C C . LYS A 1 185 ? 13.608 1.132 -10.773 1.00 97.44 185 LYS A C 1
ATOM 1487 O O . LYS A 1 185 ? 13.842 -0.062 -10.883 1.00 97.44 185 LYS A O 1
ATOM 1492 N N . GLN A 1 186 ? 14.251 1.904 -9.896 1.00 97.38 186 GLN A N 1
ATOM 1493 C CA . GLN A 1 186 ? 15.241 1.395 -8.937 1.00 97.38 186 GLN A CA 1
ATOM 1494 C C . GLN A 1 186 ? 14.646 0.469 -7.862 1.00 97.38 186 GLN A C 1
ATOM 1496 O O . GLN A 1 186 ? 15.398 -0.219 -7.176 1.00 97.38 186 GLN A O 1
ATOM 1501 N N . LEU A 1 187 ? 13.321 0.472 -7.689 1.00 97.75 187 LEU A N 1
ATOM 1502 C CA . LEU A 1 187 ? 12.613 -0.402 -6.757 1.00 97.75 187 LEU A CA 1
ATOM 1503 C C . LEU A 1 187 ? 12.321 -1.785 -7.348 1.00 97.75 187 LEU A C 1
ATOM 1505 O O . LEU A 1 187 ? 12.014 -2.699 -6.591 1.00 97.75 187 LEU A O 1
ATOM 1509 N N . GLU A 1 188 ? 12.383 -1.937 -8.672 1.00 98.19 188 GLU A N 1
ATOM 1510 C CA . GLU A 1 188 ? 12.002 -3.176 -9.350 1.00 98.19 188 GLU A CA 1
ATOM 1511 C C . GLU A 1 188 ? 12.843 -4.370 -8.882 1.00 98.19 188 GLU A C 1
ATOM 1513 O O . GLU A 1 188 ? 14.072 -4.302 -8.833 1.00 98.19 188 GLU A O 1
ATOM 1518 N N . GLY A 1 189 ? 12.166 -5.471 -8.555 1.00 97.94 189 GLY A N 1
ATOM 1519 C CA . GLY A 1 189 ? 12.777 -6.706 -8.067 1.00 97.94 189 GLY A CA 1
ATOM 1520 C C . GLY A 1 189 ? 13.191 -6.676 -6.593 1.00 97.94 189 GLY A C 1
ATOM 1521 O O . GLY A 1 189 ? 13.671 -7.683 -6.084 1.00 97.94 189 GLY A O 1
ATOM 1522 N N . ASN A 1 190 ? 13.011 -5.561 -5.879 1.00 98.38 190 ASN A N 1
ATOM 1523 C CA . ASN A 1 190 ? 13.203 -5.561 -4.431 1.00 98.38 190 ASN A CA 1
ATOM 1524 C C . ASN A 1 190 ? 12.051 -6.309 -3.750 1.00 98.38 190 ASN A C 1
ATOM 1526 O O . ASN A 1 190 ? 10.891 -6.157 -4.137 1.00 98.38 190 ASN A O 1
ATOM 1530 N N . SER A 1 191 ? 12.367 -7.076 -2.708 1.00 98.12 191 SER A N 1
ATOM 1531 C CA . SER A 1 191 ? 11.361 -7.740 -1.876 1.00 98.12 191 SER A CA 1
ATOM 1532 C C . SER A 1 191 ? 10.639 -6.744 -0.968 1.00 98.12 191 SER A C 1
ATOM 1534 O O . SER A 1 191 ? 11.240 -5.790 -0.466 1.00 98.12 191 SER A O 1
ATOM 1536 N N . LEU A 1 192 ? 9.355 -6.997 -0.731 1.00 98.00 192 LEU A N 1
ATOM 1537 C CA . LEU A 1 192 ? 8.535 -6.269 0.229 1.00 98.00 192 LEU A CA 1
ATOM 1538 C C . LEU A 1 192 ? 8.990 -6.501 1.677 1.00 98.00 192 LEU A C 1
ATOM 1540 O O . LEU A 1 192 ? 9.493 -7.563 2.042 1.00 98.00 192 LEU A O 1
ATOM 1544 N N . VAL A 1 193 ? 8.753 -5.501 2.526 1.00 96.62 193 VAL A N 1
ATOM 1545 C CA . VAL A 1 193 ? 8.909 -5.595 3.982 1.00 96.62 193 VAL A CA 1
ATOM 1546 C C . VAL A 1 193 ? 7.616 -6.150 4.574 1.00 96.62 193 VAL A C 1
ATOM 1548 O O . VAL A 1 193 ? 6.687 -5.400 4.873 1.00 96.62 193 VAL A O 1
ATOM 1551 N N . LEU A 1 194 ? 7.545 -7.474 4.680 1.00 94.38 194 LEU A N 1
ATOM 1552 C CA . LEU A 1 194 ? 6.362 -8.197 5.146 1.00 94.38 194 LEU A CA 1
ATOM 1553 C C . LEU A 1 194 ? 6.187 -8.134 6.679 1.00 94.38 194 LEU A C 1
ATOM 1555 O O . LEU A 1 194 ? 7.166 -7.899 7.395 1.00 94.38 194 LEU A O 1
ATOM 1559 N N . PRO A 1 195 ? 4.958 -8.355 7.188 1.00 89.56 195 PRO A N 1
ATOM 1560 C CA . PRO A 1 195 ? 4.690 -8.529 8.616 1.00 89.56 195 PRO A CA 1
ATOM 1561 C C . PRO A 1 195 ? 5.556 -9.627 9.248 1.00 89.56 195 PRO A C 1
ATOM 1563 O O . PRO A 1 195 ? 5.857 -10.635 8.613 1.00 89.56 195 PRO A O 1
ATOM 1566 N N . GLU A 1 196 ? 5.938 -9.458 10.518 1.00 82.94 196 GLU A N 1
ATOM 1567 C CA . GLU A 1 196 ? 6.690 -10.492 11.255 1.00 82.94 196 GLU A CA 1
ATOM 1568 C C . GLU A 1 196 ? 5.814 -11.705 11.608 1.00 82.94 196 GLU A C 1
ATOM 1570 O O . GLU A 1 196 ? 6.306 -12.830 11.724 1.00 82.94 196 GLU A O 1
ATOM 1575 N N . GLU A 1 197 ? 4.513 -11.473 11.788 1.00 78.69 197 GLU A N 1
ATOM 1576 C CA . GLU A 1 197 ? 3.529 -12.518 12.041 1.00 78.69 197 GLU A CA 1
ATOM 1577 C C . GLU A 1 197 ? 3.081 -13.149 10.717 1.00 78.69 197 GLU A C 1
ATOM 1579 O O . GLU A 1 197 ? 2.568 -12.476 9.824 1.00 78.69 197 GLU A O 1
ATOM 1584 N N . GLY A 1 198 ? 3.274 -14.462 10.581 1.00 80.56 198 GLY A N 1
ATOM 1585 C CA . GLY A 1 198 ? 2.847 -15.197 9.391 1.00 80.56 198 GLY A CA 1
ATOM 1586 C C . GLY A 1 198 ? 1.322 -15.257 9.259 1.00 80.56 198 GLY A C 1
ATOM 1587 O O . GLY A 1 198 ? 0.608 -15.341 10.258 1.00 80.56 198 GLY A O 1
ATOM 1588 N N . GLY A 1 199 ? 0.827 -15.267 8.017 1.00 82.88 199 GLY A N 1
ATOM 1589 C CA . GLY A 1 199 ? -0.603 -15.427 7.713 1.00 82.88 199 GLY A CA 1
ATOM 1590 C C . GLY A 1 199 ? -1.378 -14.133 7.446 1.00 82.88 199 GLY A C 1
ATOM 1591 O O . GLY A 1 199 ? -2.540 -14.198 7.050 1.00 82.88 199 GLY A O 1
ATOM 1592 N N . VAL A 1 200 ? -0.742 -12.971 7.608 1.00 89.88 200 VAL A N 1
ATOM 1593 C CA . VAL A 1 200 ? -1.314 -11.647 7.282 1.00 89.88 200 VAL A CA 1
ATOM 1594 C C . VAL A 1 200 ? -0.597 -10.956 6.115 1.00 89.88 200 VAL A C 1
ATOM 1596 O O . VAL A 1 200 ? -0.793 -9.770 5.861 1.00 89.88 200 VAL A O 1
ATOM 1599 N N . GLU A 1 201 ? 0.239 -11.698 5.392 1.00 93.75 201 GLU A N 1
ATOM 1600 C CA . GLU A 1 201 ? 0.927 -11.222 4.193 1.00 93.75 201 GLU A CA 1
ATOM 1601 C C . GLU A 1 201 ? -0.075 -10.951 3.052 1.00 93.75 201 GLU A C 1
ATOM 1603 O O . GLU A 1 201 ? -1.143 -11.575 3.004 1.00 93.75 201 GLU A O 1
ATOM 1608 N N . PRO A 1 202 ? 0.263 -10.065 2.095 1.00 95.75 202 PRO A N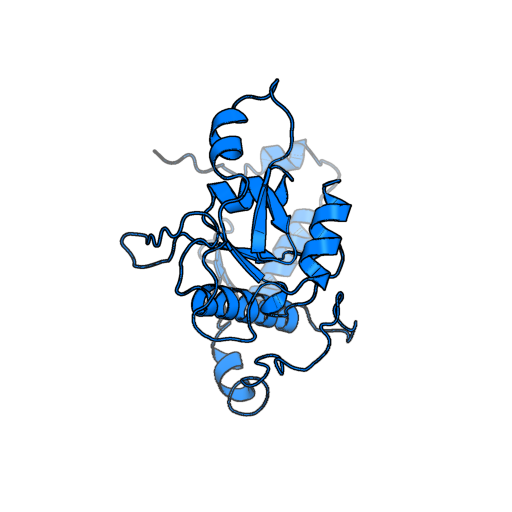 1
ATOM 1609 C CA . PRO A 1 202 ? -0.548 -9.823 0.907 1.00 95.75 202 PRO A CA 1
ATOM 1610 C C . PRO A 1 202 ? -0.871 -11.127 0.180 1.00 95.75 202 PRO A C 1
ATOM 1612 O O . PRO A 1 202 ? 0.037 -11.814 -0.298 1.00 95.75 202 PRO A O 1
ATOM 1615 N N . HIS A 1 203 ? -2.152 -11.483 0.082 1.00 96.25 203 HIS A N 1
ATOM 1616 C CA . HIS A 1 203 ? -2.519 -12.755 -0.534 1.00 96.25 203 HIS A CA 1
ATOM 1617 C C . HIS A 1 203 ? -2.415 -12.680 -2.069 1.00 96.25 203 HIS A C 1
ATOM 1619 O O . HIS A 1 203 ? -2.903 -11.704 -2.655 1.00 96.25 203 HIS A O 1
ATOM 1625 N N . PRO A 1 204 ? -1.889 -13.724 -2.748 1.00 96.38 204 PRO A N 1
ATOM 1626 C CA . PRO A 1 204 ? -1.746 -13.755 -4.206 1.00 96.38 204 PRO A CA 1
ATOM 1627 C C . PRO A 1 204 ? -3.018 -13.398 -4.981 1.00 96.38 204 PRO A C 1
ATOM 1629 O O . PRO A 1 204 ? -2.946 -12.692 -5.979 1.00 96.38 204 PRO A O 1
ATOM 1632 N N . THR A 1 205 ? -4.193 -13.813 -4.497 1.00 95.50 205 THR A N 1
ATOM 1633 C CA . THR A 1 205 ? -5.496 -13.464 -5.099 1.00 95.50 205 THR A CA 1
ATOM 1634 C C . THR A 1 205 ? -5.676 -11.958 -5.284 1.00 95.50 205 THR A C 1
ATOM 1636 O O . THR A 1 205 ? -6.036 -11.521 -6.370 1.00 95.50 205 THR A O 1
ATOM 1639 N N . TYR A 1 206 ? -5.404 -11.152 -4.255 1.00 96.75 206 TYR A N 1
ATOM 1640 C CA . TYR A 1 206 ? -5.567 -9.702 -4.360 1.00 96.75 206 TYR A CA 1
ATOM 1641 C C . TYR A 1 206 ? -4.470 -9.087 -5.235 1.00 96.75 206 TYR A C 1
ATOM 1643 O O . TYR A 1 206 ? -4.746 -8.199 -6.040 1.00 96.75 206 TYR A O 1
ATOM 1651 N N . LEU A 1 207 ? -3.233 -9.584 -5.113 1.00 97.81 207 LEU A N 1
ATOM 1652 C CA . LEU A 1 207 ? -2.092 -9.107 -5.898 1.00 97.81 207 LEU A CA 1
ATOM 1653 C C . LEU A 1 207 ? -2.290 -9.338 -7.403 1.00 97.81 207 LEU A C 1
ATOM 1655 O O . LEU A 1 207 ? -1.999 -8.450 -8.201 1.00 97.81 207 LEU A O 1
ATOM 1659 N N . GLN A 1 208 ? -2.806 -10.507 -7.789 1.00 97.56 208 GLN A N 1
ATOM 1660 C CA . GLN A 1 208 ? -3.151 -10.841 -9.173 1.00 97.56 208 GLN A CA 1
ATOM 1661 C C . GLN A 1 208 ? -4.183 -9.863 -9.734 1.00 97.56 208 GLN A C 1
ATOM 1663 O O . GLN A 1 208 ? -3.941 -9.258 -10.775 1.00 97.56 208 GLN A O 1
ATOM 1668 N N . GLU A 1 209 ? -5.279 -9.637 -9.011 1.00 96.50 209 GLU A N 1
ATOM 1669 C CA . GLU A 1 209 ? -6.338 -8.722 -9.442 1.00 96.50 209 GLU A CA 1
ATOM 1670 C C . GLU A 1 209 ? -5.843 -7.273 -9.552 1.00 96.50 209 GLU A C 1
ATOM 1672 O O . GLU A 1 209 ? -6.163 -6.580 -10.516 1.00 96.50 209 GLU A O 1
ATOM 1677 N N . HIS A 1 210 ? -5.006 -6.807 -8.618 1.00 97.44 210 HIS A N 1
ATOM 1678 C CA . HIS A 1 210 ? -4.371 -5.488 -8.727 1.00 97.44 210 HIS A CA 1
ATOM 1679 C C . HIS A 1 210 ? -3.511 -5.380 -9.994 1.00 97.44 210 HIS A C 1
ATOM 1681 O O . HIS A 1 210 ? -3.655 -4.424 -10.763 1.00 97.44 210 HIS A O 1
ATOM 1687 N N . ARG A 1 211 ? -2.675 -6.390 -10.276 1.00 97.75 211 ARG A N 1
ATOM 1688 C CA . ARG A 1 211 ? -1.877 -6.432 -11.512 1.00 97.75 211 ARG A CA 1
ATOM 1689 C C . ARG A 1 211 ? -2.760 -6.383 -12.755 1.00 97.75 211 ARG A C 1
ATOM 1691 O O . ARG A 1 211 ? -2.471 -5.597 -13.657 1.00 97.75 211 ARG A O 1
ATOM 1698 N N . GLU A 1 212 ? -3.853 -7.140 -12.789 1.00 96.88 212 GLU A N 1
A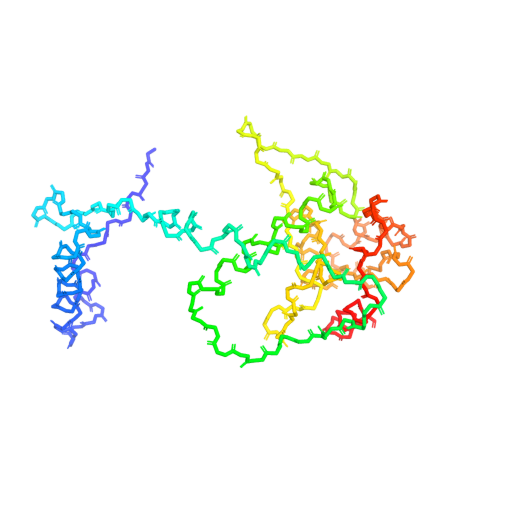TOM 1699 C CA . GLU A 1 212 ? -4.804 -7.125 -13.905 1.00 96.88 212 GLU A CA 1
ATOM 1700 C C . GLU A 1 212 ? -5.468 -5.749 -14.086 1.00 96.88 212 GLU A C 1
ATOM 1702 O O . GLU A 1 212 ? -5.495 -5.223 -15.204 1.00 96.88 212 GLU A O 1
ATOM 1707 N N . LEU A 1 213 ? -5.928 -5.117 -12.999 1.00 94.94 213 LEU A N 1
ATOM 1708 C CA . LEU A 1 213 ? -6.549 -3.785 -13.021 1.00 94.94 213 LEU A CA 1
ATOM 1709 C C . LEU A 1 213 ? -5.614 -2.704 -13.583 1.00 94.94 213 LEU A C 1
ATOM 1711 O O . LEU A 1 213 ? -6.063 -1.801 -14.295 1.00 94.94 213 LEU A O 1
ATOM 1715 N N . HIS A 1 214 ? -4.316 -2.801 -13.294 1.00 95.00 214 HIS A N 1
ATOM 1716 C CA . HIS A 1 214 ? -3.302 -1.836 -13.733 1.00 95.00 214 HIS A CA 1
ATOM 1717 C C . HIS A 1 214 ? -2.517 -2.279 -14.987 1.00 95.00 214 HIS A C 1
ATOM 1719 O O . HIS A 1 214 ? -1.646 -1.547 -15.486 1.00 95.00 214 HIS A O 1
ATOM 1725 N N . GLY A 1 215 ? -2.851 -3.445 -15.550 1.00 95.81 215 GLY A N 1
ATOM 1726 C CA . GLY A 1 215 ? -2.262 -4.006 -16.766 1.00 95.81 215 GLY A CA 1
ATOM 1727 C C . GLY A 1 215 ? -0.771 -4.326 -16.639 1.00 95.81 215 GLY A C 1
ATOM 1728 O O . GLY A 1 215 ? 0.004 -3.927 -17.518 1.00 95.81 215 GLY A O 1
ATOM 1729 N N . PHE A 1 216 ? -0.370 -4.924 -15.519 1.00 94.00 216 PHE A N 1
ATOM 1730 C CA . PHE A 1 216 ? 0.958 -5.508 -15.311 1.0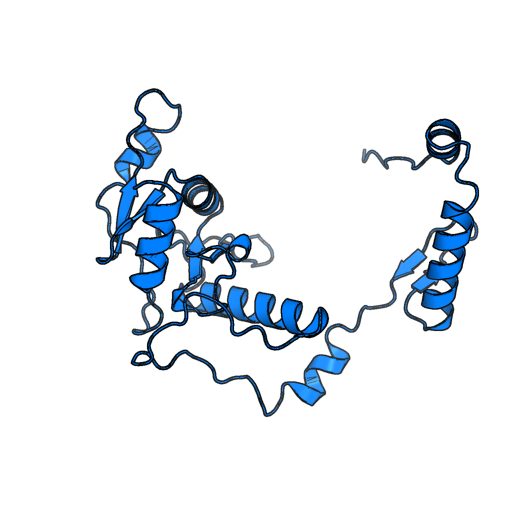0 94.00 216 PHE A CA 1
ATOM 1731 C C . PHE A 1 216 ? 1.059 -6.926 -15.877 1.00 94.00 216 PHE A C 1
ATOM 1733 O O . PHE A 1 216 ? 0.014 -7.602 -15.992 1.00 94.00 216 PHE A O 1
#

Sequence (216 aa):
MEAAAAFSEKRLASKFPENDHVRAKIRQTLQRLRDRGEVDFLDENGAYRINDLDLNAELDRESSEADKSRTPDPDSEPQLTEDEERFTETRRRARDSDFIEAVREAYNQTCVVCGSSRETPDGQPEVEAAHIYPKSAGGADDVRNGVALCRLHHWAFDTGWLAFTDDHEILVKDVPEREGYYEFKQLEGNSLVLPEEGGVEPHPTYLQEHRELHGF

Radius of gyration: 22.86 Å; chains: 1; bounding box: 52×58×46 Å

pLDDT: mean 79.07, std 20.3, range [29.36, 98.75]

Secondary structure (DSSP, 8-state):
--------HHHHHHH-TT-THHHHHHHHHHHHHHHTTSEEE--TTS-EEE----TTTTHHHHTTSSSS--PPPTTSPPPSB-------HHHHHHHHHHHHHHHHHHTTTB-TTT--B-B-TTS-BS-EEEESS-GGGTB---GGGEEEE-HHHHHHHHTTSEEE-TTSBEEE---TTSTTHHHHHTTTTPBP---SSTT-SPPHHHHHHHHHHHT-

InterPro domains:
  IPR003615 HNH nuclease [PF13391] (111-164)
  IPR003615 HNH nuclease [SM00507] (98-155)
  IPR003615 HNH nuclease [cd00085] (102-154)
  IPR036388 Winged helix-like DNA-binding domain superfamily [G3DSA:1.10.10.10] (1-50)
  IPR041368 Dam-replacing protein, HTH domain [PF17726] (9-49)